Protein AF-A0ABD6C7M2-F1 (afdb_monomer_lite)

Radius of gyration: 34.55 Å; chains: 1; bounding box: 89×66×104 Å

Organism: NCBI:txid1126241

Secondary structure (DSSP, 8-state):
-PPPHHHHHHTTTPPP-EEEEEETTEEEEE-SSEEEEEE--BTTB--EEEEEES--SEEEEEE-SSEEEEEEEETTEEEEEEEEGGGHHHHHHHHHHHHHHHTTSS-TT--EEEEEEETTEEEEEESSEEEEEESSSB--S-EEEEEGGGEEEEEEEE-SSEEEEEEEETTEEEEEEEEHHHHHHHHHHHHHHHHHHHT-SSHHHHHHHHSPPGGGGGSS-------------S-------------------------------------------------------------------SSSHHHHHHHHHHHHHHHHHHHHHHHHHHHHHHHHHHHHHHHHHHHHHHHHTT-

Structure (mmCIF, N/CA/C/O backbone):
data_AF-A0ABD6C7M2-F1
#
_entry.id   AF-A0ABD6C7M2-F1
#
loop_
_atom_site.group_PDB
_atom_site.id
_atom_site.type_symbol
_atom_site.label_atom_id
_atom_site.label_alt_id
_atom_site.label_comp_id
_atom_site.label_asym_id
_atom_site.label_entity_id
_atom_site.label_seq_id
_atom_site.pdbx_PDB_ins_code
_atom_site.Cartn_x
_atom_site.Cartn_y
_atom_site.Cartn_z
_atom_site.occupancy
_atom_site.B_iso_or_equiv
_atom_site.auth_seq_id
_atom_site.auth_comp_id
_atom_site.auth_asym_id
_atom_site.auth_atom_id
_atom_site.pdbx_PDB_model_num
ATOM 1 N N . MET A 1 1 ? 6.139 -11.300 21.595 1.00 62.78 1 MET A N 1
ATOM 2 C CA . MET A 1 1 ? 5.053 -10.690 22.388 1.00 62.78 1 MET A CA 1
ATOM 3 C C . MET A 1 1 ? 4.054 -11.781 22.689 1.00 62.78 1 MET A C 1
ATOM 5 O O . MET A 1 1 ? 3.828 -12.614 21.821 1.00 62.78 1 MET A O 1
ATOM 9 N N . GLU A 1 2 ? 3.534 -11.835 23.908 1.00 78.00 2 GLU A N 1
ATOM 10 C CA . GLU A 1 2 ? 2.469 -12.777 24.234 1.00 78.00 2 GLU A CA 1
ATOM 11 C C . GLU A 1 2 ? 1.129 -12.173 23.799 1.00 78.00 2 GLU A C 1
ATOM 13 O O . GLU A 1 2 ? 0.842 -11.026 24.127 1.00 78.00 2 GLU A O 1
ATOM 18 N N . VAL A 1 3 ? 0.341 -12.915 23.016 1.00 86.00 3 VAL A N 1
ATOM 19 C CA . VAL A 1 3 ? -0.951 -12.432 22.500 1.00 86.00 3 VAL A CA 1
ATOM 20 C C . VAL A 1 3 ? -1.950 -12.338 23.664 1.00 86.00 3 VAL A C 1
ATOM 22 O O . VAL A 1 3 ? -2.148 -13.370 24.321 1.00 86.00 3 VAL A O 1
ATOM 25 N N . PRO A 1 4 ? -2.587 -11.175 23.916 1.00 88.88 4 PRO A N 1
ATOM 26 C CA . PRO A 1 4 ? -3.561 -10.991 24.995 1.00 88.88 4 PRO A CA 1
ATOM 27 C C . PRO A 1 4 ? -4.748 -11.957 24.913 1.00 88.88 4 PRO A C 1
ATOM 29 O O . PRO A 1 4 ? -5.174 -12.355 23.826 1.00 88.88 4 PRO A O 1
ATOM 32 N N . SER A 1 5 ? -5.318 -12.327 26.063 1.00 86.50 5 SER A N 1
ATOM 33 C CA . SER A 1 5 ? -6.450 -13.262 26.137 1.00 86.50 5 SER A CA 1
ATOM 34 C C . SER A 1 5 ? -7.689 -12.759 25.400 1.00 86.50 5 SER A C 1
ATOM 36 O O . SER A 1 5 ? -8.372 -13.561 24.766 1.00 86.50 5 SER A O 1
ATOM 38 N N . LEU A 1 6 ? -7.957 -11.448 25.436 1.00 90.06 6 LEU A N 1
ATOM 39 C CA . LEU A 1 6 ? -9.088 -10.861 24.721 1.00 90.06 6 LEU A CA 1
ATOM 40 C C . LEU A 1 6 ? -8.947 -11.045 23.204 1.00 90.06 6 LEU A C 1
ATOM 42 O O . LEU A 1 6 ? -9.894 -11.481 22.556 1.00 90.06 6 LEU A O 1
ATOM 46 N N . VAL A 1 7 ? -7.744 -10.834 22.660 1.00 90.38 7 VAL A N 1
ATOM 47 C CA . VAL A 1 7 ? -7.445 -11.079 21.239 1.00 90.38 7 VAL A CA 1
ATOM 48 C C . VAL A 1 7 ? -7.649 -12.554 20.894 1.00 90.38 7 VAL A C 1
ATOM 50 O O . VAL A 1 7 ? -8.338 -12.860 19.928 1.00 90.38 7 VAL A O 1
ATOM 53 N N . ARG A 1 8 ? -7.143 -13.487 21.718 1.00 88.44 8 ARG A N 1
ATOM 54 C CA . ARG A 1 8 ? -7.324 -14.936 21.482 1.00 88.44 8 ARG A CA 1
ATOM 55 C C . ARG A 1 8 ? -8.793 -15.361 21.448 1.00 88.44 8 ARG A C 1
ATOM 57 O O . ARG A 1 8 ? -9.141 -16.251 20.680 1.00 88.44 8 ARG A O 1
ATOM 64 N N . ASN A 1 9 ? -9.641 -14.734 22.262 1.00 88.50 9 ASN A N 1
ATOM 65 C CA . ASN A 1 9 ? -11.079 -15.001 22.263 1.00 88.50 9 ASN A CA 1
ATOM 66 C C . ASN A 1 9 ? -11.764 -14.472 20.993 1.00 88.50 9 ASN A C 1
ATOM 68 O O . ASN A 1 9 ? -12.666 -15.127 20.478 1.00 88.50 9 ASN A O 1
ATOM 72 N N . VAL A 1 10 ? -11.328 -13.312 20.488 1.00 91.50 10 VAL A N 1
ATOM 73 C CA . VAL A 1 10 ? -11.886 -12.669 19.287 1.00 91.50 10 VAL A CA 1
ATOM 74 C C . 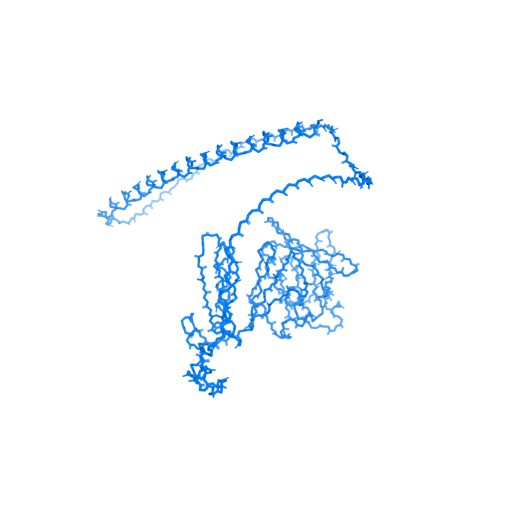VAL A 1 10 ? -11.456 -13.366 17.994 1.00 91.50 10 VAL A C 1
ATOM 76 O O . VAL A 1 10 ? -12.255 -13.446 17.062 1.00 91.50 10 VAL A O 1
ATOM 79 N N . LEU A 1 11 ? -10.241 -13.932 17.942 1.00 90.06 11 LEU A N 1
ATOM 80 C CA . LEU A 1 11 ? -9.701 -14.610 16.752 1.00 90.06 11 LEU A CA 1
ATOM 81 C C . LEU A 1 11 ? -10.645 -15.669 16.169 1.00 90.06 11 LEU A C 1
ATOM 83 O O . LEU A 1 11 ? -10.603 -15.921 14.973 1.00 90.06 11 LEU A O 1
ATOM 87 N N . GLY A 1 12 ? -11.496 -16.303 16.982 1.00 83.94 12 GLY A N 1
ATOM 88 C CA . GLY A 1 12 ? -12.513 -17.229 16.472 1.00 83.94 12 GLY A CA 1
ATOM 89 C C . GLY A 1 12 ? -11.947 -18.460 15.747 1.00 83.94 12 GLY A C 1
ATOM 90 O O . GLY A 1 12 ? -12.688 -19.139 15.043 1.00 83.94 12 GLY A O 1
ATOM 91 N N . GLY A 1 13 ? -10.655 -18.759 15.927 1.00 83.06 13 GLY A N 1
ATOM 92 C CA . GLY A 1 13 ? -9.935 -19.831 15.232 1.00 83.06 13 GLY A CA 1
ATOM 93 C C . GLY A 1 13 ? -8.997 -19.359 14.118 1.00 83.06 13 GLY A C 1
ATOM 94 O O . GLY A 1 13 ? -8.272 -20.186 13.576 1.00 83.06 13 GLY A O 1
ATOM 95 N N . GLU A 1 14 ? -8.975 -18.065 13.799 1.00 90.75 14 GLU A N 1
ATOM 96 C CA . GLU A 1 14 ? -8.008 -17.490 12.863 1.00 90.75 14 GLU A CA 1
ATOM 97 C C . GLU A 1 14 ? -6.602 -17.424 13.469 1.00 90.75 14 GLU A C 1
ATOM 99 O O . GLU A 1 14 ? -6.424 -17.234 14.678 1.00 90.75 14 GLU A O 1
ATOM 104 N N . GLU A 1 15 ? -5.593 -17.562 12.611 1.00 90.12 15 GLU A N 1
ATOM 105 C CA . GLU A 1 15 ? -4.195 -17.380 12.989 1.00 90.12 15 GLU A CA 1
ATOM 106 C C . GLU A 1 15 ? -3.771 -15.917 12.826 1.00 90.12 15 GLU A C 1
ATOM 108 O O . GLU A 1 15 ? -4.265 -15.186 11.965 1.00 90.12 15 GLU A O 1
ATOM 113 N N . ILE A 1 16 ? -2.844 -15.488 13.684 1.00 93.44 16 ILE A N 1
ATOM 114 C CA . ILE A 1 16 ? -2.194 -14.183 13.561 1.00 93.44 16 ILE A CA 1
ATOM 115 C C . ILE A 1 16 ? -1.024 -14.340 12.602 1.00 93.44 16 ILE A C 1
ATOM 117 O O . ILE A 1 16 ? -0.087 -15.086 12.886 1.00 93.44 16 ILE A O 1
ATOM 121 N N . GLU A 1 17 ? -1.051 -13.580 11.518 1.00 91.94 17 GLU A N 1
ATOM 122 C CA . GLU A 1 17 ? -0.009 -13.610 10.493 1.00 91.94 17 GLU A CA 1
ATOM 123 C C . GLU A 1 17 ? 1.087 -12.578 10.760 1.00 91.94 17 GLU A C 1
ATOM 125 O O . GLU A 1 17 ? 2.278 -12.859 10.641 1.00 91.94 17 GLU A O 1
ATOM 130 N N . ALA A 1 18 ? 0.684 -11.375 11.170 1.00 92.31 18 ALA A N 1
ATOM 131 C CA . ALA A 1 18 ? 1.587 -10.270 11.453 1.00 92.31 18 ALA A CA 1
ATOM 132 C C . ALA A 1 18 ? 1.062 -9.423 12.613 1.00 92.31 18 ALA A C 1
ATOM 134 O O . ALA A 1 18 ? -0.122 -9.444 12.952 1.00 92.31 18 ALA A O 1
ATOM 135 N N . SER A 1 19 ? 1.953 -8.658 13.244 1.00 94.50 19 SER A N 1
ATOM 136 C CA . SER A 1 19 ? 1.551 -7.710 14.282 1.00 94.50 19 SER A CA 1
ATOM 137 C C . SER A 1 19 ? 2.466 -6.495 14.337 1.00 94.50 19 SER A C 1
ATOM 139 O O . SER A 1 19 ? 3.675 -6.607 14.125 1.00 94.50 19 SER A O 1
ATOM 141 N N . VAL A 1 20 ? 1.895 -5.341 14.673 1.00 95.62 20 VAL A N 1
ATOM 142 C CA . VAL A 1 20 ? 2.614 -4.081 14.877 1.00 95.62 20 VAL A CA 1
ATOM 143 C C . VAL A 1 20 ? 2.297 -3.546 16.265 1.00 95.62 20 VAL A C 1
ATOM 145 O O . VAL A 1 20 ? 1.156 -3.218 16.578 1.00 95.62 20 VAL A O 1
ATOM 148 N N . ASN A 1 21 ? 3.325 -3.411 17.100 1.00 94.88 21 ASN A N 1
ATOM 149 C CA . ASN A 1 21 ? 3.188 -2.781 18.408 1.00 94.88 21 ASN A CA 1
ATOM 150 C C . ASN A 1 21 ? 3.135 -1.254 18.269 1.00 94.88 21 ASN A C 1
ATOM 152 O O . ASN A 1 21 ? 4.036 -0.635 17.690 1.00 94.88 21 ASN A O 1
ATOM 156 N N . LEU A 1 22 ? 2.090 -0.650 18.827 1.00 92.88 22 LEU A N 1
ATOM 157 C CA . LEU A 1 22 ? 1.857 0.788 18.774 1.00 92.88 22 LEU A CA 1
ATOM 158 C C . LEU A 1 22 ? 2.548 1.544 19.920 1.00 92.88 22 LEU A C 1
ATOM 160 O O . LEU A 1 22 ? 2.831 2.731 19.775 1.00 92.88 22 LEU A O 1
ATOM 164 N N . GLY A 1 23 ? 2.903 0.852 21.001 1.00 88.75 23 GLY A N 1
ATOM 165 C CA . GLY A 1 23 ? 3.374 1.428 22.263 1.00 88.75 23 GLY A CA 1
ATOM 166 C C . GLY A 1 23 ? 2.314 1.280 23.354 1.00 88.75 23 GLY A C 1
ATOM 167 O O . GLY A 1 23 ? 1.161 1.027 23.038 1.00 88.75 23 GLY A O 1
ATOM 168 N N . ASP A 1 24 ? 2.710 1.397 24.624 1.00 83.81 24 ASP A N 1
ATOM 169 C CA . ASP A 1 24 ? 1.798 1.252 25.776 1.00 83.81 24 ASP A CA 1
ATOM 170 C C . ASP A 1 24 ? 0.956 -0.044 25.732 1.00 83.81 24 ASP A C 1
ATOM 172 O O . ASP A 1 24 ? -0.214 -0.049 26.082 1.00 83.81 24 ASP A O 1
ATOM 176 N N . GLU A 1 25 ? 1.561 -1.141 25.257 1.00 89.06 25 GLU A N 1
ATOM 177 C CA . GLU A 1 25 ? 0.942 -2.469 25.055 1.00 89.06 25 GLU A CA 1
ATOM 178 C C . GLU A 1 25 ? -0.135 -2.557 23.949 1.00 89.06 25 GLU A C 1
ATOM 180 O O . GLU A 1 25 ? -0.481 -3.665 23.527 1.00 89.06 25 GLU A O 1
ATOM 185 N N . ASP A 1 26 ? -0.561 -1.432 23.370 1.00 94.25 26 ASP A N 1
ATOM 186 C CA . ASP A 1 26 ? -1.426 -1.396 22.188 1.00 94.25 26 ASP A CA 1
ATOM 187 C C . ASP A 1 26 ? -0.756 -2.104 21.001 1.00 94.25 26 ASP A C 1
ATOM 189 O O . ASP A 1 26 ? 0.430 -1.905 20.705 1.00 94.25 26 ASP A O 1
ATOM 193 N N . THR A 1 27 ? -1.516 -2.935 20.288 1.00 96.19 27 THR A N 1
ATOM 194 C CA . THR A 1 27 ? -0.992 -3.747 19.180 1.00 96.19 27 THR A CA 1
ATOM 195 C C . THR A 1 27 ? -2.041 -3.922 18.087 1.00 96.19 27 THR A C 1
ATOM 197 O O . THR A 1 27 ? -3.210 -4.159 18.372 1.00 96.19 27 THR A O 1
ATOM 200 N N . VAL A 1 28 ? -1.622 -3.823 16.828 1.00 96.94 28 VAL A N 1
ATOM 201 C CA . VAL A 1 28 ? -2.434 -4.182 15.659 1.00 96.94 28 VAL A CA 1
ATOM 202 C C . VAL A 1 28 ? -2.044 -5.585 15.216 1.00 96.94 28 VAL A C 1
ATOM 204 O O . VAL A 1 28 ? -0.853 -5.865 15.101 1.00 96.94 28 VAL A O 1
ATOM 207 N N . TYR A 1 29 ? -3.020 -6.450 14.965 1.00 96.19 29 TYR A N 1
ATOM 208 C CA . TYR A 1 29 ? -2.821 -7.814 14.481 1.00 96.19 29 TYR A CA 1
ATOM 209 C C . TYR A 1 29 ? -3.465 -7.986 13.110 1.00 96.19 29 TYR A C 1
ATOM 211 O O . TYR A 1 29 ? -4.604 -7.569 12.909 1.00 96.19 29 TYR A O 1
ATOM 219 N N . LEU A 1 30 ? -2.749 -8.629 12.195 1.00 95.12 30 LEU A N 1
ATOM 220 C CA . LEU A 1 30 ? -3.288 -9.102 10.927 1.00 95.12 30 LEU A CA 1
ATOM 221 C C . LEU A 1 30 ? -3.743 -10.549 11.083 1.00 95.12 30 LEU A C 1
ATOM 223 O O . LEU A 1 30 ? -2.993 -11.383 11.596 1.00 95.12 30 LEU A O 1
ATOM 227 N N . THR A 1 31 ? -4.951 -10.829 10.617 1.00 93.94 31 THR A N 1
ATOM 228 C CA . THR A 1 31 ? -5.479 -12.184 10.430 1.00 93.94 31 THR A CA 1
ATOM 229 C C . THR A 1 31 ? -5.776 -12.399 8.948 1.00 93.94 31 THR A C 1
ATOM 231 O O . THR A 1 31 ? -5.623 -11.471 8.156 1.00 93.94 31 THR A O 1
ATOM 234 N N . GLY A 1 32 ? -6.242 -13.589 8.572 1.00 90.50 32 GLY A N 1
ATOM 235 C CA . GLY A 1 32 ? -6.572 -13.879 7.176 1.00 90.50 32 GLY A CA 1
ATOM 236 C C . GLY A 1 32 ? -7.752 -13.078 6.602 1.00 90.50 32 GLY A C 1
ATOM 237 O O . GLY A 1 32 ? -7.809 -12.920 5.389 1.00 90.50 32 GLY A O 1
ATOM 238 N N . SER A 1 33 ? -8.687 -12.591 7.433 1.00 92.19 33 SER A N 1
ATOM 239 C CA . SER A 1 33 ? -9.919 -11.918 6.964 1.00 92.19 33 SER A CA 1
ATOM 240 C C . SER A 1 33 ? -10.121 -10.490 7.491 1.00 92.19 33 SER A C 1
ATOM 242 O O . SER A 1 33 ? -10.970 -9.743 6.992 1.00 92.19 33 SER A O 1
ATOM 244 N N . ARG A 1 34 ? -9.380 -10.114 8.539 1.00 95.19 34 ARG A N 1
ATOM 245 C CA . ARG A 1 34 ? -9.553 -8.846 9.256 1.00 95.19 34 ARG A CA 1
ATOM 246 C C . ARG A 1 34 ? -8.282 -8.387 9.960 1.00 95.19 34 ARG A C 1
ATOM 248 O O . ARG A 1 34 ? -7.344 -9.147 10.215 1.00 95.19 34 ARG A O 1
ATOM 255 N N . THR A 1 35 ? -8.277 -7.120 10.332 1.00 96.25 35 THR A N 1
ATOM 256 C CA . THR A 1 35 ? -7.268 -6.480 11.167 1.00 96.25 35 THR A CA 1
ATOM 257 C C . THR A 1 35 ? -7.865 -6.210 12.543 1.00 96.25 35 THR A C 1
ATOM 259 O O . THR A 1 35 ? -8.948 -5.643 12.656 1.00 96.25 35 THR A O 1
ATOM 262 N N . LEU A 1 36 ? -7.162 -6.599 13.603 1.00 96.69 36 LEU A N 1
ATOM 263 C CA . LEU A 1 36 ? -7.596 -6.394 14.984 1.00 96.69 36 LEU A CA 1
ATOM 264 C C . LEU A 1 36 ? -6.748 -5.302 15.637 1.00 96.69 36 LEU A C 1
ATOM 266 O O . LEU A 1 36 ? -5.527 -5.429 15.715 1.00 96.69 36 LEU A O 1
ATOM 270 N N . LEU A 1 37 ? -7.379 -4.253 16.159 1.00 96.50 37 LEU A N 1
ATOM 271 C CA . LEU A 1 37 ? -6.723 -3.242 16.984 1.00 96.50 37 LEU A CA 1
ATOM 272 C C . LEU A 1 37 ? -6.972 -3.554 18.456 1.00 96.50 37 LEU A C 1
ATOM 274 O O . LEU A 1 37 ? -8.069 -3.357 18.976 1.00 96.50 37 LEU A O 1
ATOM 278 N N . TYR A 1 38 ? -5.926 -4.003 19.137 1.00 96.00 38 TYR A N 1
ATOM 279 C CA . TYR A 1 38 ? -5.922 -4.182 20.577 1.00 96.00 38 TYR A CA 1
ATOM 280 C C . TYR A 1 38 ? -5.488 -2.894 21.277 1.00 96.00 38 TYR A C 1
ATOM 282 O O . TYR A 1 38 ? -4.414 -2.352 20.992 1.00 96.00 38 TYR A O 1
ATOM 290 N N . ARG A 1 39 ? -6.322 -2.438 22.212 1.00 94.56 39 ARG A N 1
ATOM 291 C CA . ARG A 1 39 ? -6.033 -1.360 23.155 1.00 94.56 39 ARG A CA 1
ATOM 292 C C . ARG A 1 39 ? -5.904 -1.940 24.550 1.00 94.56 39 ARG A C 1
ATOM 294 O O . ARG A 1 39 ? -6.856 -2.547 25.048 1.00 94.56 39 ARG A O 1
ATOM 301 N N . ALA A 1 40 ? -4.744 -1.748 25.160 1.00 91.50 40 ALA A N 1
ATOM 302 C CA . ALA A 1 40 ? -4.521 -2.183 26.527 1.00 91.50 40 ALA A CA 1
ATOM 303 C C . ALA A 1 40 ? -5.347 -1.346 27.515 1.00 91.50 40 ALA A C 1
ATOM 305 O O . ALA A 1 40 ? -5.768 -0.224 27.216 1.00 91.50 40 ALA A O 1
ATOM 306 N N . GLU A 1 41 ? -5.576 -1.901 28.705 1.00 90.06 41 GLU A N 1
ATOM 307 C CA . GLU A 1 41 ? -6.236 -1.178 29.789 1.00 90.06 41 GLU A CA 1
ATOM 308 C C . GLU A 1 41 ? -5.402 0.052 30.179 1.00 90.06 41 GLU A C 1
ATOM 310 O O . GLU A 1 41 ? -4.228 -0.032 30.544 1.00 90.06 41 GLU A O 1
ATOM 315 N N . GLY A 1 42 ? -6.027 1.221 30.095 1.00 86.50 42 GLY A N 1
ATOM 316 C CA . GLY A 1 42 ? -5.464 2.488 30.527 1.00 86.50 42 GLY A CA 1
ATOM 317 C C . GLY A 1 42 ? -6.105 2.976 31.821 1.00 86.50 42 GLY A C 1
ATOM 318 O O . GLY A 1 42 ? -7.158 2.517 32.245 1.00 86.50 42 GLY A O 1
ATOM 319 N N . LEU A 1 43 ? -5.531 4.026 32.414 1.00 83.31 43 LEU A N 1
ATOM 320 C CA . LEU A 1 43 ? -6.042 4.646 33.652 1.00 83.31 43 LEU A CA 1
ATOM 321 C C . LEU A 1 43 ? -7.517 5.095 33.588 1.00 83.31 43 LEU A C 1
ATOM 323 O O . LEU A 1 43 ? -8.126 5.347 34.625 1.00 83.31 43 LEU A O 1
ATOM 327 N N . LEU A 1 44 ? -8.052 5.281 32.379 1.00 85.31 44 LEU A N 1
ATOM 328 C CA . LEU A 1 44 ? -9.391 5.809 32.108 1.00 85.31 44 LEU A CA 1
ATOM 329 C C . LEU A 1 44 ? -10.155 4.971 31.071 1.00 85.31 44 LEU A C 1
ATOM 331 O O . LEU A 1 44 ? -11.185 5.421 30.569 1.00 85.31 44 LEU A O 1
ATOM 335 N N . SER A 1 45 ? -9.624 3.824 30.648 1.00 86.94 45 SER A N 1
ATOM 336 C CA . SER A 1 45 ? -10.192 3.052 29.541 1.00 86.94 45 SER A CA 1
ATOM 337 C C . SER A 1 45 ? -9.948 1.573 29.758 1.00 86.94 45 SER A C 1
ATOM 339 O O . SER A 1 45 ? -8.819 1.176 30.017 1.00 86.94 45 SER A O 1
ATOM 341 N N . ASP A 1 46 ? -11.004 0.782 29.635 1.00 90.94 46 ASP A N 1
ATOM 342 C CA . ASP A 1 46 ? -10.912 -0.668 29.739 1.00 90.94 46 ASP A CA 1
ATOM 343 C C . ASP A 1 46 ? -10.186 -1.272 28.525 1.00 90.94 46 ASP A C 1
ATOM 345 O O . ASP A 1 46 ? -10.121 -0.666 27.449 1.00 90.94 46 ASP A O 1
ATOM 349 N N . GLU A 1 47 ? -9.669 -2.489 28.702 1.00 94.00 47 GLU A N 1
ATOM 350 C CA . GLU A 1 47 ? -9.126 -3.320 27.623 1.00 94.00 47 GLU A CA 1
ATOM 351 C C . GLU A 1 47 ? -10.181 -3.514 26.518 1.00 94.00 47 GLU A C 1
ATOM 353 O O . GLU A 1 47 ? -11.325 -3.896 26.788 1.00 94.00 47 GLU A O 1
ATOM 358 N N . LYS A 1 48 ? -9.811 -3.261 25.258 1.00 94.44 48 LYS A N 1
ATOM 359 C CA . LYS A 1 48 ? -10.735 -3.364 24.120 1.00 94.44 48 LYS A CA 1
ATOM 360 C C . LYS A 1 48 ? -10.044 -3.921 22.879 1.00 94.44 48 LYS A C 1
ATOM 362 O O . LYS A 1 48 ? -8.889 -3.611 22.602 1.00 94.44 48 LYS A O 1
ATOM 367 N N . VAL A 1 49 ? -10.794 -4.695 22.096 1.00 96.44 49 VAL A N 1
ATOM 368 C CA . VAL A 1 49 ? -10.440 -5.075 20.723 1.00 96.44 49 VAL A CA 1
ATOM 369 C C . VAL A 1 49 ? -11.449 -4.449 19.764 1.00 96.44 49 VAL A C 1
ATOM 371 O O . VAL A 1 49 ? -12.655 -4.508 20.001 1.00 96.44 49 VAL A O 1
ATOM 374 N N . GLU A 1 50 ? -10.943 -3.819 18.711 1.00 95.88 50 GLU A N 1
ATOM 375 C CA . GLU A 1 50 ? -11.716 -3.358 17.556 1.00 95.88 50 GLU A CA 1
ATOM 376 C C . GLU A 1 50 ? -11.337 -4.207 16.342 1.00 95.88 50 GLU A C 1
ATOM 378 O O . GLU A 1 50 ? -10.175 -4.591 16.196 1.00 95.88 50 GLU A O 1
ATOM 383 N N . GLU A 1 51 ? -12.312 -4.518 15.497 1.00 95.94 51 GLU A N 1
ATOM 384 C CA . GLU A 1 51 ? -12.153 -5.400 14.342 1.00 95.94 51 GLU A CA 1
ATOM 385 C C . GLU A 1 51 ? -12.447 -4.607 13.073 1.00 95.94 51 GLU A C 1
ATOM 387 O O . GLU A 1 51 ? -13.441 -3.894 13.031 1.00 95.94 51 GLU A O 1
ATOM 392 N N . PHE A 1 52 ? -11.591 -4.744 12.064 1.00 95.81 52 PHE A N 1
ATOM 393 C CA . PHE A 1 52 ? -11.720 -4.077 10.772 1.00 95.81 52 PHE A CA 1
ATOM 394 C C . PHE A 1 52 ? -11.577 -5.128 9.674 1.00 95.81 52 PHE A C 1
ATOM 396 O O . PHE A 1 52 ? -10.504 -5.719 9.536 1.00 95.81 52 PHE A O 1
ATOM 403 N N . THR A 1 53 ? -12.641 -5.418 8.933 1.00 94.50 53 THR A N 1
ATOM 404 C CA . THR A 1 53 ? -12.620 -6.413 7.851 1.00 94.50 53 THR A CA 1
ATOM 405 C C . THR A 1 53 ? -11.786 -5.924 6.664 1.00 94.50 53 THR A C 1
ATOM 407 O O . THR A 1 53 ? -11.481 -4.738 6.540 1.00 94.50 53 THR A O 1
ATOM 410 N N . HIS A 1 54 ? -11.331 -6.847 5.813 1.00 93.00 54 HIS A N 1
ATOM 411 C CA . HIS A 1 54 ? -10.499 -6.505 4.649 1.00 93.00 54 HIS A CA 1
ATOM 412 C C . HIS A 1 54 ? -11.292 -6.149 3.383 1.00 93.00 54 HIS A C 1
ATOM 414 O O . HIS A 1 54 ? -10.682 -5.764 2.391 1.00 93.00 54 HIS A O 1
ATOM 420 N N . ASP A 1 55 ? -12.625 -6.199 3.418 1.00 90.44 55 ASP A N 1
ATOM 421 C CA . ASP A 1 55 ? -13.539 -5.765 2.347 1.00 90.44 55 ASP A CA 1
ATOM 422 C C . ASP A 1 55 ? -13.751 -4.237 2.336 1.00 90.44 55 ASP A C 1
ATOM 424 O O . ASP A 1 55 ? -14.867 -3.724 2.251 1.00 90.44 55 ASP A O 1
ATOM 428 N N . VAL A 1 56 ? -12.647 -3.498 2.449 1.00 89.38 56 VAL A N 1
ATOM 429 C CA . VAL A 1 56 ? -12.626 -2.033 2.475 1.00 89.38 56 VAL A CA 1
ATOM 430 C C . VAL A 1 56 ? -12.801 -1.498 1.057 1.00 89.38 56 VAL A C 1
ATOM 432 O O . VAL A 1 56 ? -11.982 -1.780 0.186 1.00 89.38 56 VAL A O 1
ATOM 435 N N . GLU A 1 57 ? -13.817 -0.667 0.827 1.00 85.56 57 GLU A N 1
ATOM 436 C CA . GLU A 1 57 ? -14.003 0.012 -0.463 1.00 85.56 57 GLU A CA 1
ATOM 437 C C . GLU A 1 57 ? -13.037 1.193 -0.603 1.00 85.56 57 GLU A C 1
ATOM 439 O O . GLU A 1 57 ? -12.499 1.473 -1.679 1.00 85.56 57 GLU A O 1
ATOM 444 N N . ARG A 1 58 ? -12.810 1.910 0.503 1.00 84.94 58 ARG A N 1
ATOM 445 C CA . ARG A 1 58 ? -12.008 3.133 0.513 1.00 84.94 58 ARG A CA 1
ATOM 446 C C . ARG A 1 58 ? -11.234 3.318 1.809 1.00 84.94 58 ARG A C 1
ATOM 448 O O . ARG A 1 58 ? -11.774 3.177 2.903 1.00 84.94 58 ARG A O 1
ATOM 455 N N . LEU A 1 59 ? -9.950 3.645 1.674 1.00 88.06 59 LEU A N 1
ATOM 456 C CA . LEU A 1 59 ? -9.017 3.848 2.776 1.00 88.06 59 LEU A CA 1
ATOM 457 C C . LEU A 1 59 ? -8.357 5.221 2.682 1.00 88.06 59 LEU A C 1
ATOM 459 O O . LEU A 1 59 ? -7.417 5.409 1.913 1.00 88.06 59 LEU A O 1
ATOM 463 N N . ASP A 1 60 ? -8.777 6.139 3.548 1.00 88.00 60 ASP A N 1
ATOM 464 C CA . ASP A 1 60 ? -8.166 7.461 3.702 1.00 88.00 60 ASP A CA 1
ATOM 465 C C . ASP A 1 60 ? -7.279 7.495 4.956 1.00 88.00 60 ASP A C 1
ATOM 467 O O . ASP A 1 60 ? -7.649 7.033 6.044 1.00 88.00 60 ASP A O 1
ATOM 471 N N . VAL A 1 61 ? -6.075 8.048 4.811 1.00 91.25 61 VAL A N 1
ATOM 472 C CA . VAL A 1 61 ? -5.086 8.148 5.887 1.00 91.25 61 VAL A CA 1
ATOM 473 C C . VAL A 1 61 ? -4.688 9.603 6.091 1.00 91.25 61 VAL A C 1
ATOM 475 O O . VAL A 1 61 ? -3.932 10.198 5.315 1.00 91.25 61 VAL A O 1
ATOM 478 N N . LYS A 1 62 ? -5.158 10.151 7.213 1.00 91.38 62 LYS A N 1
ATOM 479 C CA . LYS A 1 62 ? -4.945 11.538 7.631 1.00 91.38 62 LYS A CA 1
ATOM 480 C C . LYS A 1 62 ? -3.794 11.615 8.613 1.00 91.38 62 LYS A C 1
ATOM 482 O O . LYS A 1 62 ? -3.941 11.321 9.804 1.00 91.38 62 LYS A O 1
ATOM 487 N N . GLU A 1 63 ? -2.649 12.038 8.105 1.00 90.94 63 GLU A N 1
ATOM 488 C CA . GLU A 1 63 ? -1.439 12.219 8.894 1.00 90.94 63 GLU A CA 1
ATOM 489 C C . GLU A 1 63 ? -1.514 13.501 9.723 1.00 90.94 63 GLU A C 1
ATOM 491 O O . GLU A 1 63 ? -1.733 14.605 9.224 1.00 90.94 63 GLU A O 1
ATOM 496 N N . GLY A 1 64 ? -1.339 13.351 11.031 1.00 91.00 64 GLY A N 1
ATOM 497 C CA . GLY A 1 64 ? -1.194 14.457 11.963 1.00 91.00 64 GLY A CA 1
ATOM 498 C C . GLY A 1 64 ? 0.191 14.450 12.598 1.00 91.00 64 GLY A C 1
ATOM 499 O O . GLY A 1 64 ? 0.905 13.454 12.595 1.00 91.00 64 GLY A O 1
ATOM 500 N N . ARG A 1 65 ? 0.557 15.554 13.260 1.00 91.38 65 ARG A N 1
ATOM 501 C CA . ARG A 1 65 ? 1.893 15.720 13.869 1.00 91.38 65 ARG A CA 1
ATOM 502 C C . ARG A 1 65 ? 2.298 14.602 14.845 1.00 91.38 65 ARG A C 1
ATOM 504 O O . ARG A 1 65 ? 3.483 14.357 15.039 1.00 91.38 65 ARG A O 1
ATOM 511 N N . ARG A 1 66 ? 1.337 14.005 15.554 1.00 93.81 66 ARG A N 1
ATOM 512 C CA . ARG A 1 66 ? 1.589 12.995 16.606 1.00 93.81 66 ARG A CA 1
ATOM 513 C C . ARG A 1 66 ? 0.870 11.679 16.370 1.00 93.81 66 ARG A C 1
ATOM 515 O O . ARG A 1 66 ? 1.255 10.662 16.937 1.00 93.81 66 ARG A O 1
ATOM 522 N N . LYS A 1 67 ? -0.221 11.727 15.621 1.00 94.31 67 LYS A N 1
ATOM 523 C CA . LYS A 1 67 ? -1.147 10.626 15.440 1.00 94.31 67 LYS A CA 1
ATOM 524 C C . LYS A 1 67 ? -1.624 10.648 14.001 1.00 94.31 67 LYS A C 1
ATOM 526 O O . LYS A 1 67 ? -1.843 11.732 13.466 1.00 94.31 67 LYS A O 1
ATOM 531 N N . THR A 1 68 ? -1.827 9.470 13.446 1.00 96.06 68 THR A N 1
ATOM 532 C CA . THR A 1 68 ? -2.367 9.275 12.106 1.00 96.06 68 THR A CA 1
ATOM 533 C C . THR A 1 68 ? -3.715 8.593 12.232 1.00 96.06 68 THR A C 1
ATOM 535 O O . THR A 1 68 ? -3.844 7.608 12.962 1.00 96.06 68 THR A O 1
ATOM 538 N N . LYS A 1 69 ? -4.728 9.157 11.575 1.00 95.88 69 LYS A N 1
ATOM 539 C CA . LYS A 1 69 ? -6.087 8.620 11.561 1.00 95.88 69 LYS A CA 1
ATOM 540 C C . LYS A 1 69 ? -6.305 7.834 10.274 1.00 95.88 69 LYS A C 1
ATOM 542 O O . LYS A 1 69 ? -6.092 8.378 9.199 1.00 95.88 69 LYS A O 1
ATOM 547 N N . PHE A 1 70 ? -6.774 6.606 10.419 1.00 94.75 70 PHE A N 1
ATOM 548 C CA . PHE A 1 70 ? -7.229 5.752 9.331 1.00 94.75 70 PHE A CA 1
ATOM 549 C C . PHE A 1 70 ? -8.753 5.841 9.263 1.00 94.75 70 PHE A C 1
ATOM 551 O O . PHE A 1 70 ? -9.421 5.835 10.303 1.00 94.75 70 PHE A O 1
ATOM 558 N N . VAL A 1 71 ? -9.287 5.991 8.058 1.00 93.94 71 VAL A N 1
ATOM 559 C CA . VAL A 1 71 ? -10.717 6.057 7.758 1.00 93.94 71 VAL A CA 1
ATOM 560 C C . VAL A 1 71 ? -11.004 4.972 6.733 1.00 93.94 71 VAL A C 1
ATOM 562 O O . VAL A 1 71 ? -10.489 5.039 5.623 1.00 93.94 71 VAL A O 1
ATOM 565 N N . LEU A 1 72 ? -11.776 3.972 7.144 1.00 93.00 72 LEU A N 1
ATOM 566 C CA . LEU A 1 72 ? -12.158 2.821 6.343 1.00 93.00 72 LEU A CA 1
ATOM 567 C C . LEU A 1 72 ? -13.633 2.969 5.995 1.00 93.00 72 LEU A C 1
ATOM 569 O O . LEU A 1 72 ? -14.481 3.030 6.884 1.00 93.00 72 LEU A O 1
ATOM 573 N N . GLU A 1 73 ? -13.924 3.083 4.711 1.00 91.62 73 GLU A N 1
ATOM 574 C CA . GLU A 1 73 ? -15.273 3.095 4.164 1.00 91.62 73 GLU A CA 1
ATOM 575 C C . GLU A 1 73 ? -15.587 1.695 3.626 1.00 91.62 73 GLU A C 1
ATOM 577 O O . GLU A 1 73 ? -14.823 1.123 2.848 1.00 91.62 73 GLU A O 1
ATOM 582 N N . TYR A 1 74 ? -16.714 1.161 4.079 1.00 92.19 74 TYR A N 1
ATOM 583 C CA . TYR A 1 74 ? -17.306 -0.104 3.670 1.00 92.19 74 TYR A CA 1
ATOM 584 C C . TYR A 1 74 ? -18.698 0.169 3.097 1.00 92.19 74 TYR A C 1
ATOM 586 O O . TYR A 1 74 ? -19.296 1.218 3.363 1.00 92.19 74 TYR A O 1
ATOM 594 N N . VAL A 1 75 ? -19.273 -0.837 2.438 1.00 91.44 75 VAL A N 1
ATOM 595 C CA . VAL A 1 75 ? -20.653 -0.795 1.921 1.00 91.44 75 VAL A CA 1
ATOM 596 C C . VAL A 1 75 ? -21.658 -0.355 2.998 1.00 91.44 75 VAL A C 1
ATOM 598 O O . VAL A 1 75 ? -22.559 0.445 2.738 1.00 91.44 75 VAL A O 1
ATOM 601 N N . ASP A 1 76 ? -21.488 -0.860 4.223 1.00 91.56 76 ASP A N 1
ATOM 602 C CA . ASP A 1 76 ? -22.440 -0.680 5.322 1.00 91.56 76 ASP A CA 1
ATOM 603 C C . ASP A 1 76 ? -22.086 0.475 6.279 1.00 91.56 76 ASP A C 1
ATOM 605 O O . ASP A 1 76 ? -22.808 0.722 7.252 1.00 91.56 76 ASP A O 1
ATOM 609 N N . GLY A 1 77 ? -21.003 1.219 6.029 1.00 93.88 77 GLY A N 1
ATOM 610 C CA . GLY A 1 77 ? -20.648 2.367 6.859 1.00 93.88 77 GLY A CA 1
ATOM 611 C C . GLY A 1 77 ? -19.178 2.760 6.835 1.00 93.88 77 GLY A C 1
ATOM 612 O O . GLY A 1 77 ? -18.393 2.330 6.002 1.00 93.88 77 GLY A O 1
ATOM 613 N N . THR A 1 78 ? -18.799 3.617 7.779 1.00 95.31 78 THR A N 1
ATOM 614 C CA . THR A 1 78 ? -17.428 4.117 7.906 1.00 95.31 78 THR A CA 1
ATOM 615 C C . THR A 1 78 ? -16.912 3.858 9.307 1.00 95.31 78 THR A C 1
ATOM 617 O O . THR A 1 78 ? -17.526 4.282 10.290 1.00 95.31 78 THR A O 1
ATOM 620 N N . GLU A 1 79 ? -15.741 3.247 9.401 1.00 96.31 79 GLU A N 1
ATOM 621 C CA . GLU A 1 79 ? -15.026 3.044 10.651 1.00 96.31 79 GLU A CA 1
ATOM 622 C C . GLU A 1 79 ? -13.722 3.827 10.651 1.00 96.31 79 GLU A C 1
ATOM 624 O O . GLU A 1 79 ? -13.140 4.146 9.615 1.00 96.31 79 GLU A O 1
ATOM 629 N N . THR A 1 80 ? -13.253 4.200 11.837 1.00 96.69 80 THR A N 1
ATOM 630 C CA . THR A 1 80 ? -12.009 4.956 11.941 1.00 96.69 80 THR A CA 1
ATOM 631 C C . THR A 1 80 ? -11.240 4.561 13.176 1.00 96.69 80 THR A C 1
ATOM 633 O O . THR A 1 80 ? -11.823 4.465 14.254 1.00 96.69 80 THR A O 1
ATOM 636 N N . PHE A 1 81 ? -9.922 4.486 13.051 1.00 96.38 81 PHE A N 1
ATOM 637 C CA . PHE A 1 81 ? -9.032 4.341 14.191 1.00 96.38 81 PHE A CA 1
ATOM 638 C C . PHE A 1 81 ? -7.838 5.283 14.070 1.00 96.38 81 PHE A C 1
ATOM 640 O O . PHE A 1 81 ? -7.660 6.007 13.091 1.00 96.38 81 PHE A O 1
ATOM 647 N N . THR A 1 82 ? -7.037 5.377 15.127 1.00 96.44 82 THR A N 1
ATOM 648 C CA . THR A 1 82 ? -5.911 6.313 15.175 1.00 96.44 82 THR A CA 1
ATOM 649 C C . THR A 1 82 ? -4.704 5.674 15.828 1.00 96.44 82 THR A C 1
ATOM 651 O O . THR A 1 82 ? -4.807 5.145 16.930 1.00 96.44 82 THR A O 1
ATOM 654 N N . VAL A 1 83 ? -3.540 5.794 15.207 1.00 96.38 83 VAL A N 1
ATOM 655 C CA . VAL A 1 83 ? -2.282 5.234 15.716 1.00 96.38 83 VAL A CA 1
ATOM 656 C C . VAL A 1 83 ? -1.250 6.336 15.949 1.00 96.38 83 VAL A C 1
ATOM 658 O O . VAL A 1 83 ? -1.396 7.438 15.410 1.00 96.38 83 VAL A O 1
ATOM 661 N N . PRO A 1 84 ? -0.212 6.099 16.768 1.00 96.00 84 PRO A N 1
ATOM 662 C CA . PRO A 1 84 ? 0.935 6.998 16.855 1.00 96.00 84 PRO A CA 1
ATOM 663 C C . PRO A 1 84 ? 1.563 7.226 15.475 1.00 96.00 84 PRO A C 1
ATOM 665 O O . PRO A 1 84 ? 1.716 6.286 14.701 1.00 96.00 84 PRO A O 1
ATOM 668 N N . GLY A 1 85 ? 1.931 8.468 15.156 1.00 93.81 85 GLY A N 1
ATOM 669 C CA . GLY A 1 85 ? 2.374 8.834 13.802 1.00 93.81 85 GLY A CA 1
ATOM 670 C C . GLY A 1 85 ? 3.617 8.067 13.336 1.00 93.81 85 GLY A C 1
ATOM 671 O O . GLY A 1 85 ? 3.706 7.670 12.185 1.00 93.81 85 GLY A O 1
ATOM 672 N N . ASN A 1 86 ? 4.533 7.742 14.251 1.00 93.31 86 ASN A N 1
ATOM 673 C CA . ASN A 1 86 ? 5.717 6.919 13.971 1.00 93.31 86 ASN A CA 1
ATOM 674 C C . ASN A 1 86 ? 5.407 5.432 13.706 1.00 93.31 86 ASN A C 1
ATOM 676 O O . ASN A 1 86 ? 6.321 4.655 13.441 1.00 93.31 86 ASN A O 1
ATOM 680 N N . ARG A 1 87 ? 4.146 5.022 13.854 1.00 94.81 87 ARG A N 1
ATOM 681 C CA . ARG A 1 87 ? 3.641 3.673 13.581 1.00 94.81 87 ARG A CA 1
ATOM 682 C C . ARG A 1 87 ? 2.655 3.659 12.414 1.00 94.81 87 ARG A C 1
ATOM 684 O O . ARG A 1 87 ? 2.099 2.606 12.139 1.00 94.81 87 ARG A O 1
ATOM 691 N N . ALA A 1 88 ? 2.447 4.789 11.736 1.00 93.19 88 ALA A N 1
ATOM 692 C CA . ALA A 1 88 ? 1.531 4.878 10.608 1.00 93.19 88 ALA A CA 1
ATOM 693 C C . ALA A 1 88 ? 1.966 3.976 9.446 1.00 93.19 88 ALA A C 1
ATOM 695 O O . ALA A 1 88 ? 1.179 3.119 9.064 1.00 93.19 88 ALA A O 1
ATOM 696 N N . ASP A 1 89 ? 3.210 4.101 8.962 1.00 91.81 89 ASP A N 1
ATOM 697 C CA . ASP A 1 89 ? 3.697 3.309 7.819 1.00 91.81 89 ASP A CA 1
ATOM 698 C C . ASP A 1 89 ? 3.575 1.793 8.067 1.00 91.81 89 ASP A C 1
ATOM 700 O O . ASP A 1 89 ? 2.932 1.128 7.260 1.00 91.81 89 ASP A O 1
ATOM 704 N N . PRO A 1 90 ? 4.055 1.221 9.195 1.00 94.06 90 PRO A N 1
ATOM 705 C CA . PRO A 1 90 ? 3.945 -0.224 9.410 1.00 94.06 90 PRO A CA 1
ATOM 706 C C . PRO A 1 90 ? 2.501 -0.711 9.576 1.00 94.06 90 PRO A C 1
ATOM 708 O O . PRO A 1 90 ? 2.186 -1.840 9.220 1.00 94.06 90 PRO A O 1
ATOM 711 N N . VAL A 1 91 ? 1.614 0.115 10.144 1.00 95.31 91 VAL A N 1
ATOM 712 C CA . VAL A 1 91 ? 0.187 -0.229 10.260 1.00 95.31 91 VAL A CA 1
ATOM 713 C C . VAL A 1 91 ? -0.494 -0.170 8.900 1.00 95.31 91 VAL A C 1
ATOM 715 O O . VAL A 1 91 ? -1.320 -1.027 8.609 1.00 95.31 91 VAL A O 1
ATOM 718 N N . LEU A 1 92 ? -0.140 0.813 8.070 1.00 93.06 92 LEU A N 1
ATOM 719 C CA . LEU A 1 92 ? -0.631 0.922 6.705 1.00 93.06 92 LEU A CA 1
ATOM 720 C C . LEU A 1 92 ? -0.178 -0.281 5.871 1.00 93.06 92 LEU A C 1
ATOM 722 O O . LEU A 1 92 ? -1.014 -0.911 5.239 1.00 93.06 92 LEU A O 1
ATOM 726 N N . GLU A 1 93 ? 1.104 -0.646 5.921 1.00 92.38 93 GLU A N 1
ATOM 727 C CA . GLU A 1 93 ? 1.630 -1.850 5.262 1.00 92.38 93 GLU A CA 1
ATOM 728 C C . GLU A 1 93 ? 0.893 -3.113 5.728 1.00 92.38 93 GLU A C 1
ATOM 730 O O . GLU A 1 93 ? 0.429 -3.902 4.905 1.00 92.38 93 GLU A O 1
ATOM 735 N N . LEU A 1 94 ? 0.711 -3.283 7.041 1.00 93.81 94 LEU A N 1
ATOM 736 C CA . LEU A 1 94 ? -0.003 -4.431 7.600 1.00 93.81 94 LEU A CA 1
ATOM 737 C C . LEU A 1 94 ? -1.464 -4.490 7.128 1.00 93.81 94 LEU A C 1
ATOM 739 O O . LEU A 1 94 ? -1.939 -5.554 6.740 1.00 93.81 94 LEU A O 1
ATOM 743 N N . LEU A 1 95 ? -2.170 -3.359 7.137 1.00 92.94 95 LEU A N 1
ATOM 744 C CA . LEU A 1 95 ? -3.571 -3.280 6.727 1.00 92.94 95 LEU A CA 1
ATOM 745 C C . LEU A 1 95 ? -3.736 -3.541 5.225 1.00 92.94 95 LEU A C 1
ATOM 747 O O . LEU A 1 95 ? -4.589 -4.334 4.836 1.00 92.94 95 LEU A O 1
ATOM 751 N N . LEU A 1 96 ? -2.892 -2.929 4.389 1.00 92.00 96 LEU A N 1
ATOM 752 C CA . LEU A 1 96 ? -2.944 -3.117 2.938 1.00 92.00 96 LEU A CA 1
ATOM 753 C C . LEU A 1 96 ? -2.550 -4.527 2.514 1.00 92.00 96 LEU A C 1
ATOM 755 O O . LEU A 1 96 ? -3.077 -5.000 1.518 1.00 92.00 96 LEU A O 1
ATOM 759 N N . THR A 1 97 ? -1.683 -5.210 3.268 1.00 92.19 97 THR A N 1
ATOM 760 C CA . THR A 1 97 ? -1.371 -6.629 3.020 1.00 92.19 97 THR A CA 1
ATOM 761 C C . THR A 1 97 ? -2.649 -7.472 3.063 1.00 92.19 97 THR A C 1
ATOM 763 O O . THR A 1 97 ? -2.892 -8.275 2.169 1.00 92.19 97 THR A O 1
ATOM 766 N N . GLY A 1 98 ? -3.499 -7.251 4.072 1.00 91.75 98 GLY A N 1
ATOM 767 C CA . GLY A 1 98 ? -4.783 -7.943 4.186 1.00 91.75 98 GLY A CA 1
ATOM 768 C C . GLY A 1 98 ? -5.775 -7.559 3.089 1.00 91.75 98 GLY A C 1
ATOM 769 O O . GLY A 1 98 ? -6.352 -8.433 2.449 1.00 91.75 98 GLY A O 1
ATOM 770 N N . VAL A 1 99 ? -5.928 -6.256 2.826 1.00 91.56 99 VAL A N 1
ATOM 771 C CA . VAL A 1 99 ? -6.872 -5.741 1.814 1.00 91.56 99 VAL A CA 1
ATOM 772 C C . VAL A 1 99 ? -6.514 -6.216 0.402 1.00 91.56 99 VAL A C 1
ATOM 774 O O . VAL A 1 99 ? -7.374 -6.728 -0.308 1.00 91.56 99 VAL A O 1
ATOM 777 N N . LEU A 1 100 ? -5.241 -6.122 0.006 1.00 89.56 100 LEU A N 1
ATOM 778 C CA . LEU A 1 100 ? -4.766 -6.591 -1.302 1.00 89.56 100 LEU A CA 1
ATOM 779 C C . LEU A 1 100 ? -5.002 -8.082 -1.512 1.00 89.56 100 LEU A C 1
ATOM 781 O O . LEU A 1 100 ? -5.368 -8.504 -2.609 1.00 89.56 100 LEU A O 1
ATOM 785 N N . ARG A 1 101 ? -4.801 -8.877 -0.460 1.00 89.56 101 ARG A N 1
ATOM 786 C CA . ARG A 1 101 ? -5.024 -10.316 -0.516 1.00 89.56 101 ARG A CA 1
ATOM 787 C C . ARG A 1 101 ? -6.506 -10.657 -0.599 1.00 89.56 101 ARG A C 1
ATOM 789 O O . ARG A 1 101 ? -6.876 -11.521 -1.381 1.00 89.56 101 ARG A O 1
ATOM 796 N N . ALA A 1 102 ? -7.352 -9.979 0.174 1.00 89.56 102 ALA A N 1
ATOM 797 C CA . ALA A 1 102 ? -8.800 -10.170 0.114 1.00 89.56 102 ALA A CA 1
ATOM 798 C C . ALA A 1 102 ? -9.384 -9.801 -1.262 1.00 89.56 102 ALA A C 1
ATOM 800 O O . ALA A 1 102 ? -10.385 -10.379 -1.675 1.00 89.56 102 ALA A O 1
ATOM 801 N N . ALA A 1 103 ? -8.737 -8.873 -1.972 1.00 87.19 103 ALA A N 1
ATOM 802 C CA . ALA A 1 103 ? -9.074 -8.475 -3.335 1.00 87.19 103 ALA A CA 1
ATOM 803 C C . ALA A 1 103 ? -8.403 -9.336 -4.432 1.00 87.19 103 ALA A C 1
ATOM 805 O O . ALA A 1 103 ? -8.507 -8.993 -5.607 1.00 87.19 103 ALA A O 1
ATOM 806 N N . ASP A 1 104 ? -7.697 -10.420 -4.075 1.00 88.31 104 ASP A N 1
ATOM 807 C CA . ASP A 1 104 ? -6.941 -11.289 -4.996 1.00 88.31 104 ASP A CA 1
ATOM 808 C C . ASP A 1 104 ? -5.908 -10.537 -5.875 1.00 88.31 104 ASP A C 1
ATOM 810 O O . ASP A 1 104 ? -5.566 -10.969 -6.979 1.00 88.31 104 ASP A O 1
ATOM 814 N N . VAL A 1 105 ? -5.386 -9.399 -5.397 1.00 88.19 105 VAL A N 1
ATOM 815 C CA . VAL A 1 105 ? -4.386 -8.585 -6.118 1.00 88.19 105 VAL A CA 1
ATOM 816 C C . VAL A 1 105 ? -2.964 -9.104 -5.894 1.00 88.19 105 VAL A C 1
ATOM 818 O O . VAL A 1 105 ? -2.133 -9.034 -6.798 1.00 88.19 105 VAL A O 1
ATOM 821 N N . THR A 1 106 ? -2.679 -9.619 -4.696 1.00 87.12 106 THR A N 1
ATOM 822 C CA . THR A 1 106 ? -1.379 -10.195 -4.307 1.00 87.12 106 THR A CA 1
ATOM 823 C C . THR A 1 106 ? -1.511 -11.671 -3.972 1.00 87.12 106 THR A C 1
ATOM 825 O O . THR A 1 106 ? -2.587 -12.131 -3.582 1.00 87.12 106 THR A O 1
ATOM 828 N N . ALA A 1 107 ? -0.410 -12.421 -4.059 1.00 85.06 107 ALA A N 1
ATOM 829 C CA . ALA A 1 107 ? -0.440 -13.832 -3.685 1.00 85.06 107 ALA A CA 1
ATOM 830 C C . ALA A 1 107 ? -0.732 -14.021 -2.171 1.00 85.06 107 ALA A C 1
ATOM 832 O O . ALA A 1 107 ? -0.461 -13.125 -1.365 1.00 85.06 107 ALA A O 1
ATOM 833 N N . PRO A 1 108 ? -1.282 -15.178 -1.746 1.00 80.69 108 PRO A N 1
ATOM 834 C CA . PRO A 1 108 ? -1.722 -15.394 -0.362 1.00 80.69 108 PRO A CA 1
ATOM 835 C C . PRO A 1 108 ? -0.619 -15.282 0.700 1.00 80.69 108 PRO A C 1
ATOM 837 O O . PRO A 1 108 ? -0.899 -14.972 1.852 1.00 80.69 108 PRO A O 1
ATOM 840 N N . ASP A 1 109 ? 0.626 -15.543 0.331 1.00 80.38 109 ASP A N 1
ATOM 841 C CA . ASP A 1 109 ? 1.807 -15.528 1.196 1.00 80.38 109 ASP A CA 1
ATOM 842 C C . ASP A 1 109 ? 2.764 -14.369 0.889 1.00 80.38 109 ASP A C 1
ATOM 844 O O . ASP A 1 109 ? 3.823 -14.255 1.504 1.00 80.38 109 ASP A O 1
ATOM 848 N N . GLU A 1 110 ? 2.379 -13.484 -0.027 1.00 85.62 110 GLU A N 1
ATOM 849 C CA . GLU A 1 110 ? 3.189 -12.344 -0.425 1.00 85.62 110 GLU A CA 1
ATOM 850 C C . GLU A 1 110 ? 3.147 -11.233 0.627 1.00 85.62 110 GLU A C 1
ATOM 852 O O . GLU A 1 110 ? 2.091 -10.892 1.170 1.00 85.62 110 GLU A O 1
ATOM 857 N N . THR A 1 111 ? 4.314 -10.645 0.902 1.00 86.31 111 THR A N 1
ATOM 858 C CA . THR A 1 111 ? 4.429 -9.492 1.796 1.00 86.31 111 THR A CA 1
ATOM 859 C C . THR A 1 111 ? 4.672 -8.198 1.025 1.00 86.31 111 THR A C 1
ATOM 861 O O . THR A 1 111 ? 5.163 -8.179 -0.109 1.00 86.31 111 THR A O 1
ATOM 864 N N . LEU A 1 112 ? 4.305 -7.079 1.647 1.00 91.75 112 LEU A N 1
ATOM 865 C CA . LEU A 1 112 ? 4.588 -5.755 1.109 1.00 91.75 112 LEU A CA 1
ATOM 866 C C . LEU A 1 112 ? 6.001 -5.320 1.504 1.00 91.75 112 LEU A C 1
ATOM 868 O O . LEU A 1 112 ? 6.355 -5.295 2.681 1.00 91.75 112 LEU A O 1
ATOM 872 N N . ALA A 1 113 ? 6.796 -4.922 0.513 1.00 91.19 113 ALA A N 1
ATOM 873 C CA . ALA A 1 113 ? 8.105 -4.312 0.721 1.00 91.19 113 ALA A CA 1
ATOM 874 C C . ALA A 1 113 ? 7.996 -2.820 1.079 1.00 91.19 113 ALA A C 1
ATOM 876 O O . ALA A 1 113 ? 8.890 -2.280 1.738 1.00 91.19 113 ALA A O 1
ATOM 877 N N . GLY A 1 114 ? 6.926 -2.151 0.640 1.00 90.38 114 GLY A N 1
ATOM 878 C CA . GLY A 1 114 ? 6.597 -0.796 1.069 1.00 90.38 114 GLY A CA 1
ATOM 879 C C . GLY A 1 114 ? 5.384 -0.204 0.363 1.00 90.38 114 GLY A C 1
ATOM 880 O O . GLY A 1 114 ? 5.007 -0.617 -0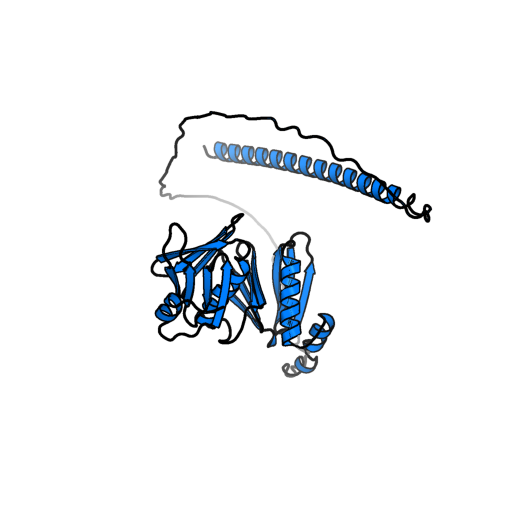.734 1.00 90.38 114 GLY A O 1
ATOM 881 N N . VAL A 1 115 ? 4.790 0.800 1.002 1.00 91.94 115 VAL A N 1
ATOM 882 C CA . VAL A 1 115 ? 3.605 1.513 0.514 1.00 91.94 115 VAL A CA 1
ATOM 883 C C . VAL A 1 115 ? 3.905 3.003 0.459 1.00 91.94 115 VAL A C 1
ATOM 885 O O . VAL A 1 115 ? 4.357 3.596 1.439 1.00 91.94 115 VAL A O 1
ATOM 888 N N . PHE A 1 116 ? 3.597 3.626 -0.674 1.00 90.38 116 PHE A N 1
ATOM 889 C CA . PHE A 1 116 ? 3.809 5.048 -0.897 1.00 90.38 116 PHE A CA 1
ATOM 890 C C . PHE A 1 116 ? 2.556 5.703 -1.460 1.00 90.38 116 PHE A C 1
ATOM 892 O O . PHE A 1 116 ? 1.914 5.154 -2.351 1.00 90.38 116 PHE A O 1
ATOM 899 N N . ARG A 1 117 ? 2.211 6.887 -0.950 1.00 88.19 117 ARG A N 1
ATOM 900 C CA . ARG A 1 117 ? 1.014 7.638 -1.346 1.00 88.19 117 ARG A CA 1
ATOM 901 C C . ARG A 1 117 ? 1.407 9.048 -1.773 1.00 88.19 117 ARG A C 1
ATOM 903 O O . ARG A 1 117 ? 2.114 9.738 -1.045 1.00 88.19 117 ARG A O 1
ATOM 910 N N . PHE A 1 118 ? 0.917 9.483 -2.927 1.00 84.75 118 PHE A N 1
ATOM 911 C CA . PHE A 1 118 ? 1.229 10.754 -3.575 1.00 84.75 118 PHE A CA 1
ATOM 912 C C . PHE A 1 118 ? -0.055 11.408 -4.083 1.00 84.75 118 PHE A C 1
ATOM 914 O O . PHE A 1 118 ? -0.461 11.185 -5.221 1.00 84.75 118 PHE A O 1
ATOM 921 N N . SER A 1 119 ? -0.697 12.236 -3.259 1.00 79.25 119 SER A N 1
ATOM 922 C CA . SER A 1 119 ? -1.995 12.849 -3.586 1.00 79.25 119 SER A CA 1
ATOM 923 C C . SER A 1 119 ? -3.046 11.800 -3.987 1.00 79.25 119 SER A C 1
ATOM 925 O O . SER A 1 119 ? -3.666 11.216 -3.109 1.00 79.25 119 SER A O 1
ATOM 927 N N . GLU A 1 120 ? -3.217 11.541 -5.284 1.00 77.69 120 GLU A N 1
ATOM 928 C CA . GLU A 1 120 ? -4.172 10.578 -5.850 1.00 77.69 120 GLU A CA 1
ATOM 929 C C . GLU A 1 120 ? -3.494 9.300 -6.370 1.00 77.69 120 GLU A C 1
ATOM 931 O O . GLU A 1 120 ? -4.141 8.464 -6.977 1.00 77.69 120 GLU A O 1
ATOM 936 N N . LEU A 1 121 ? -2.184 9.139 -6.207 1.00 85.12 121 LEU A N 1
ATOM 937 C CA . LEU A 1 121 ? -1.444 7.976 -6.690 1.00 85.12 121 LEU A CA 1
ATOM 938 C C . LEU A 1 121 ? -0.917 7.182 -5.499 1.00 85.12 121 LEU A C 1
ATOM 940 O O . LEU A 1 121 ? -0.202 7.734 -4.669 1.00 85.12 121 LEU A O 1
ATOM 944 N N . ALA A 1 122 ? -1.192 5.886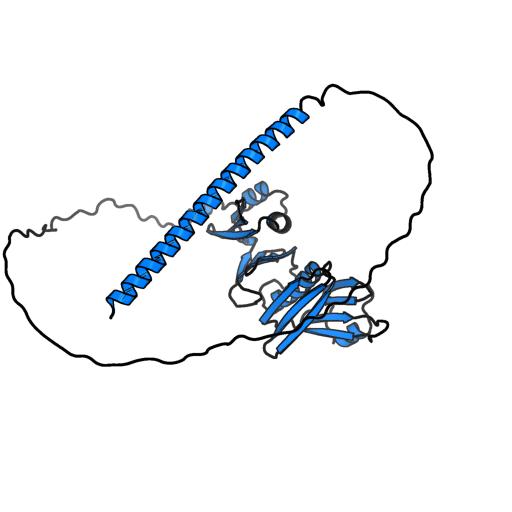 -5.444 1.00 88.06 122 ALA A N 1
ATOM 945 C CA . ALA A 1 122 ? -0.519 4.974 -4.533 1.00 88.06 122 ALA A CA 1
ATOM 946 C C . ALA A 1 122 ? 0.377 4.014 -5.321 1.00 88.06 122 ALA A C 1
ATOM 948 O O . ALA A 1 122 ? -0.005 3.483 -6.363 1.00 88.06 122 ALA A O 1
ATOM 949 N N . VAL A 1 123 ? 1.591 3.813 -4.820 1.00 91.06 123 VAL A N 1
ATOM 950 C CA . VAL A 1 123 ? 2.555 2.847 -5.345 1.00 91.06 123 VAL A CA 1
ATOM 951 C C . VAL A 1 123 ? 2.866 1.878 -4.225 1.00 91.06 123 VAL A C 1
ATOM 953 O O . VAL A 1 123 ? 3.379 2.267 -3.175 1.00 91.06 123 VAL A O 1
ATOM 956 N N . ILE A 1 124 ? 2.541 0.616 -4.450 1.00 92.75 124 ILE A N 1
ATOM 957 C CA . ILE A 1 124 ? 2.737 -0.466 -3.501 1.00 92.75 124 ILE A CA 1
ATOM 958 C C . ILE A 1 124 ? 3.761 -1.406 -4.120 1.00 92.75 124 ILE A C 1
ATOM 960 O O . ILE A 1 124 ? 3.581 -1.893 -5.233 1.00 92.75 124 ILE A O 1
ATOM 964 N N . VAL A 1 125 ? 4.864 -1.622 -3.418 1.00 94.44 125 VAL A N 1
ATOM 965 C CA . VAL A 1 125 ? 5.917 -2.541 -3.842 1.00 94.44 125 VAL A CA 1
ATOM 966 C C . VAL A 1 125 ? 5.742 -3.823 -3.049 1.00 94.44 125 VAL A C 1
ATOM 968 O O . VAL A 1 125 ? 5.775 -3.794 -1.817 1.00 94.44 125 VAL A O 1
ATOM 971 N N . THR A 1 126 ? 5.554 -4.934 -3.747 1.00 93.75 126 THR A N 1
ATOM 972 C CA . THR A 1 126 ? 5.440 -6.271 -3.164 1.00 93.75 126 THR A CA 1
ATOM 973 C C . THR A 1 126 ? 6.748 -7.041 -3.367 1.00 93.75 126 THR A C 1
ATOM 975 O O . THR A 1 126 ? 7.736 -6.493 -3.867 1.00 93.75 126 THR A O 1
ATOM 978 N N . GLU A 1 127 ? 6.797 -8.305 -2.950 1.00 92.56 127 GLU A N 1
ATOM 979 C CA . GLU A 1 127 ? 7.954 -9.168 -3.217 1.00 92.56 127 GLU A CA 1
ATOM 980 C C . GLU A 1 127 ? 8.093 -9.549 -4.696 1.00 92.56 127 GLU A C 1
ATOM 982 O O . GLU A 1 127 ? 9.207 -9.819 -5.149 1.00 92.56 127 GLU A O 1
ATOM 987 N N . THR A 1 128 ? 6.987 -9.568 -5.444 1.00 92.88 128 THR A N 1
ATOM 988 C CA . THR A 1 128 ? 6.957 -10.059 -6.829 1.00 92.88 128 THR A CA 1
ATOM 989 C C . THR A 1 128 ? 6.418 -9.058 -7.847 1.00 92.88 128 THR A C 1
ATOM 991 O O . THR A 1 128 ? 6.451 -9.344 -9.043 1.00 92.88 128 THR A O 1
ATOM 994 N N . SER A 1 129 ? 5.928 -7.891 -7.425 1.00 93.31 129 SER A N 1
ATOM 995 C CA . SER A 1 129 ? 5.301 -6.918 -8.319 1.00 93.31 129 SER A CA 1
ATOM 996 C C . SER A 1 129 ? 5.339 -5.481 -7.784 1.00 93.31 129 SER A C 1
ATOM 998 O O . SER A 1 129 ? 5.617 -5.215 -6.612 1.00 93.31 129 SER A O 1
ATOM 1000 N N . VAL A 1 130 ? 5.031 -4.525 -8.660 1.00 93.56 130 VAL A N 1
ATOM 1001 C CA . VAL A 1 130 ? 4.595 -3.181 -8.265 1.00 93.56 130 VAL A CA 1
ATOM 1002 C C . VAL A 1 130 ? 3.120 -3.038 -8.591 1.00 93.56 130 VAL A C 1
ATOM 1004 O O . VAL A 1 130 ? 2.732 -3.162 -9.750 1.00 93.56 130 VAL A O 1
ATOM 1007 N N . VAL A 1 131 ? 2.309 -2.702 -7.595 1.00 91.31 131 VAL A N 1
ATOM 1008 C CA . VAL A 1 131 ? 0.916 -2.310 -7.794 1.00 91.31 131 VAL A CA 1
ATOM 1009 C C . VAL A 1 131 ? 0.843 -0.791 -7.801 1.00 91.31 131 VAL A C 1
ATOM 1011 O O . VAL A 1 131 ? 1.245 -0.113 -6.853 1.00 91.31 131 VAL A O 1
ATOM 1014 N N . LYS A 1 132 ? 0.328 -0.241 -8.892 1.00 90.38 132 LYS A N 1
ATOM 1015 C CA . LYS A 1 132 ? 0.041 1.177 -9.044 1.00 90.38 132 LYS A CA 1
ATOM 1016 C C . LYS A 1 132 ? -1.466 1.362 -8.981 1.00 90.38 132 LYS A C 1
ATOM 1018 O O . LYS A 1 132 ? -2.187 0.831 -9.817 1.00 90.38 132 LYS A O 1
ATOM 1023 N N . HIS A 1 133 ? -1.923 2.160 -8.033 1.00 84.75 133 HIS A N 1
ATOM 1024 C CA . HIS A 1 133 ? -3.329 2.509 -7.893 1.00 84.75 133 HIS A CA 1
ATOM 1025 C C . HIS A 1 133 ? -3.512 4.011 -8.122 1.00 84.75 133 HIS A C 1
ATOM 1027 O O . HIS A 1 133 ? -2.781 4.820 -7.545 1.00 84.75 133 HIS A O 1
ATOM 1033 N N . ILE A 1 134 ? -4.480 4.390 -8.959 1.00 71.19 134 ILE A N 1
ATOM 1034 C CA . ILE A 1 134 ? -4.824 5.791 -9.222 1.00 71.19 134 ILE A CA 1
ATOM 1035 C C . ILE A 1 134 ? -6.197 6.075 -8.608 1.00 71.19 134 ILE A C 1
ATOM 1037 O O . ILE A 1 134 ? -7.223 5.630 -9.097 1.00 71.19 134 ILE A O 1
ATOM 1041 N N . GLY A 1 135 ? -6.216 6.851 -7.535 1.00 60.44 135 GLY A N 1
ATOM 1042 C CA . GLY A 1 135 ? -7.411 7.366 -6.889 1.00 60.44 135 GLY A CA 1
ATOM 1043 C C . GLY A 1 135 ? -7.084 7.980 -5.531 1.00 60.44 135 GLY A C 1
ATOM 1044 O O . GLY A 1 135 ? -6.166 7.542 -4.834 1.00 60.44 135 GLY A O 1
ATOM 1045 N N . ALA A 1 136 ? -7.858 8.993 -5.138 1.00 51.94 136 ALA A N 1
ATOM 1046 C CA . ALA A 1 136 ? -7.868 9.475 -3.765 1.00 51.94 136 ALA A CA 1
ATOM 1047 C C . ALA A 1 136 ? -8.496 8.392 -2.876 1.00 51.94 136 ALA A C 1
ATOM 1049 O O . ALA A 1 136 ? -9.720 8.321 -2.743 1.00 51.94 136 ALA A O 1
ATOM 1050 N N . ASP A 1 137 ? -7.654 7.558 -2.270 1.00 50.59 137 ASP A N 1
ATOM 1051 C CA . ASP A 1 137 ? -8.046 6.690 -1.161 1.00 50.59 137 ASP A CA 1
ATOM 1052 C C . ASP A 1 137 ? -9.004 5.530 -1.523 1.00 50.59 137 ASP A C 1
ATOM 1054 O O . ASP A 1 137 ? -9.834 5.178 -0.702 1.00 50.59 137 ASP A O 1
ATOM 1058 N N . VAL A 1 138 ? -8.951 4.900 -2.701 1.00 52.66 138 VAL A N 1
ATOM 1059 C CA . VAL A 1 138 ? -9.927 3.838 -3.079 1.00 52.66 138 VAL A CA 1
ATOM 1060 C C . VAL A 1 138 ? -9.238 2.494 -3.347 1.00 52.66 138 VAL A C 1
ATOM 1062 O O . VAL A 1 138 ? -8.063 2.490 -3.685 1.00 52.66 138 VAL A O 1
ATOM 1065 N N . TRP A 1 139 ? -9.949 1.371 -3.208 1.00 53.25 139 TRP A N 1
ATOM 1066 C CA . TRP A 1 139 ? -9.784 0.227 -4.115 1.00 53.25 139 TRP A CA 1
ATOM 1067 C C . TRP A 1 139 ? -10.936 0.289 -5.111 1.00 53.25 139 TRP A C 1
ATOM 1069 O O . TRP A 1 139 ? -12.019 -0.241 -4.884 1.00 53.25 139 TRP A O 1
ATOM 1079 N N . THR A 1 140 ? -10.736 1.023 -6.200 1.00 54.38 140 THR A N 1
ATOM 1080 C CA . THR A 1 140 ? -11.534 0.797 -7.410 1.00 54.38 140 THR A CA 1
ATOM 1081 C C . THR A 1 140 ? -10.852 -0.288 -8.238 1.00 54.38 140 THR A C 1
ATOM 1083 O O . THR A 1 140 ? -9.653 -0.504 -8.084 1.00 54.38 140 THR A O 1
ATOM 1086 N N . ASP A 1 141 ? -11.561 -0.903 -9.186 1.00 58.31 141 ASP A N 1
ATOM 1087 C CA . ASP A 1 141 ? -10.966 -1.816 -10.184 1.00 58.31 141 ASP A CA 1
ATOM 1088 C C . ASP A 1 141 ? -9.860 -1.158 -11.057 1.00 58.31 141 ASP A C 1
ATOM 1090 O O . ASP A 1 141 ? -9.296 -1.799 -11.941 1.00 58.31 141 ASP A O 1
ATOM 1094 N N . ASP A 1 142 ? -9.550 0.126 -10.841 1.00 75.88 142 ASP A N 1
ATOM 1095 C CA . ASP A 1 142 ? -8.549 0.910 -11.571 1.00 75.88 142 ASP A CA 1
ATOM 1096 C C . ASP A 1 142 ? -7.166 0.846 -10.894 1.00 75.88 142 ASP A C 1
ATOM 1098 O O . ASP A 1 142 ? -6.642 1.810 -10.323 1.00 75.88 142 ASP A O 1
ATOM 1102 N N . TYR A 1 143 ? -6.576 -0.347 -10.934 1.00 86.38 143 TYR A N 1
ATOM 1103 C CA . TYR A 1 143 ? -5.191 -0.589 -10.549 1.00 86.38 143 TYR A CA 1
ATOM 1104 C C . TYR A 1 143 ? -4.430 -1.290 -11.674 1.00 86.38 143 TYR A C 1
ATOM 1106 O O . TYR A 1 143 ? -4.975 -2.068 -12.455 1.00 86.38 143 TYR A O 1
ATOM 1114 N N . GLU A 1 144 ? -3.132 -1.025 -11.745 1.00 89.44 144 GLU A N 1
ATOM 1115 C CA . GLU A 1 144 ? -2.212 -1.676 -12.670 1.00 89.44 144 GLU A CA 1
ATOM 1116 C C . GLU A 1 144 ? -1.204 -2.486 -11.852 1.00 89.44 144 GLU A C 1
ATOM 1118 O O . GLU A 1 144 ? -0.530 -1.943 -10.973 1.00 89.44 144 GLU A O 1
ATOM 1123 N N . VAL A 1 145 ? -1.090 -3.783 -12.141 1.00 92.12 145 VAL A N 1
ATOM 1124 C CA . VAL A 1 145 ? -0.071 -4.657 -11.547 1.00 92.12 145 VAL A CA 1
ATOM 1125 C C . VAL A 1 145 ? 1.043 -4.862 -12.560 1.00 92.12 145 VAL A C 1
ATOM 1127 O O . VAL A 1 145 ? 0.801 -5.266 -13.696 1.00 92.12 145 VAL A O 1
ATOM 1130 N N . TYR A 1 146 ? 2.269 -4.593 -12.135 1.00 93.38 146 TYR A N 1
ATOM 1131 C CA . TYR A 1 146 ? 3.479 -4.812 -12.910 1.00 93.38 146 TYR A CA 1
ATOM 1132 C C . TYR A 1 146 ? 4.280 -5.928 -12.245 1.00 93.38 146 TYR A C 1
ATOM 1134 O O . TYR A 1 146 ? 5.026 -5.679 -11.295 1.00 93.38 146 TYR A O 1
ATOM 1142 N N . ALA A 1 147 ? 4.086 -7.165 -12.702 1.00 93.69 147 ALA A N 1
ATOM 1143 C CA . ALA A 1 147 ? 4.822 -8.311 -12.190 1.00 93.69 147 ALA A CA 1
ATOM 1144 C C . ALA A 1 147 ? 6.309 -8.182 -12.533 1.00 93.69 147 ALA A C 1
ATOM 1146 O O . ALA A 1 147 ? 6.675 -7.829 -13.654 1.00 93.69 147 ALA A O 1
ATOM 1147 N N . PHE A 1 148 ? 7.176 -8.504 -11.576 1.00 93.25 148 PHE A N 1
ATOM 1148 C CA . PHE A 1 148 ? 8.612 -8.529 -11.812 1.00 93.25 148 PHE A CA 1
ATOM 1149 C C . PHE A 1 148 ? 8.951 -9.551 -12.887 1.00 93.25 148 PHE A C 1
ATOM 1151 O O . PHE A 1 148 ? 9.786 -9.249 -13.711 1.00 93.25 148 PHE A O 1
ATOM 1158 N N . ALA A 1 149 ? 8.259 -10.692 -12.965 1.00 92.44 149 ALA A N 1
ATOM 1159 C CA . ALA A 1 149 ? 8.499 -11.707 -13.994 1.00 92.44 149 ALA A CA 1
ATOM 1160 C C . ALA A 1 149 ? 8.474 -11.179 -15.446 1.00 92.44 149 ALA A C 1
ATOM 1162 O O . ALA A 1 149 ? 9.225 -11.694 -16.272 1.00 92.44 149 ALA A O 1
ATOM 1163 N N . ASP A 1 150 ? 7.663 -10.155 -15.728 1.00 93.19 150 ASP A N 1
ATOM 1164 C CA . ASP A 1 150 ? 7.473 -9.591 -17.072 1.00 93.19 150 ASP A CA 1
ATOM 1165 C C . ASP A 1 150 ? 8.320 -8.322 -17.308 1.00 93.19 150 ASP A C 1
ATOM 1167 O O . ASP A 1 150 ? 8.216 -7.661 -18.345 1.00 93.19 150 ASP A O 1
ATOM 1171 N N . LEU A 1 151 ? 9.154 -7.951 -16.332 1.00 93.31 151 LEU A N 1
ATOM 1172 C CA . LEU A 1 151 ? 10.016 -6.778 -16.388 1.00 93.31 151 LEU A CA 1
ATOM 1173 C C . LEU A 1 151 ? 11.111 -6.978 -17.436 1.00 93.31 151 LEU A C 1
ATOM 1175 O O . LEU A 1 151 ? 11.895 -7.912 -17.332 1.00 93.31 151 LEU A O 1
ATOM 1179 N N . THR A 1 152 ? 11.203 -6.070 -18.408 1.00 93.38 152 THR A N 1
ATOM 1180 C CA . THR A 1 152 ? 12.250 -6.065 -19.448 1.00 93.38 152 THR A CA 1
ATOM 1181 C C . THR A 1 152 ? 13.269 -4.949 -19.254 1.00 93.38 152 THR A C 1
ATOM 1183 O O . THR A 1 152 ? 14.390 -5.023 -19.758 1.00 93.38 152 THR A O 1
ATOM 1186 N N . HIS A 1 153 ? 12.901 -3.901 -18.515 1.00 94.00 153 HIS A N 1
ATOM 1187 C CA . HIS A 1 153 ? 13.795 -2.803 -18.175 1.00 94.00 153 HIS A CA 1
ATOM 1188 C C . HIS A 1 153 ? 13.304 -2.050 -16.934 1.00 94.00 153 HIS A C 1
ATOM 1190 O O . HIS A 1 153 ? 12.107 -1.809 -16.771 1.00 94.00 153 HIS A O 1
ATOM 1196 N N . LEU A 1 154 ? 14.238 -1.619 -16.085 1.00 94.88 154 LEU A N 1
ATOM 1197 C CA . LEU A 1 154 ? 13.970 -0.713 -14.970 1.00 94.88 154 LEU A CA 1
ATOM 1198 C C . LEU A 1 154 ? 14.957 0.453 -14.979 1.00 94.88 154 LEU A C 1
ATOM 1200 O O . LEU A 1 154 ? 16.178 0.263 -14.939 1.00 94.88 154 LEU A O 1
ATOM 1204 N N . SER A 1 155 ? 14.426 1.673 -14.969 1.00 94.75 155 SER A N 1
ATOM 1205 C CA . SER A 1 155 ? 15.225 2.890 -14.836 1.00 94.75 155 SER A CA 1
ATOM 1206 C C . SER A 1 155 ? 14.497 3.990 -14.063 1.00 94.75 155 SER A C 1
ATOM 1208 O O . SER A 1 155 ? 13.298 3.921 -13.788 1.00 94.75 155 SER A O 1
ATOM 1210 N N . PHE A 1 156 ? 15.263 5.000 -13.649 1.00 94.94 156 PHE A N 1
ATOM 1211 C CA . PHE A 1 156 ? 14.785 6.114 -12.837 1.00 94.94 156 PHE A CA 1
ATOM 1212 C C . PHE A 1 156 ? 15.235 7.432 -13.466 1.00 94.94 156 PHE A C 1
ATOM 1214 O O . PHE A 1 156 ? 16.416 7.786 -13.415 1.00 94.94 156 PHE A O 1
ATOM 1221 N N . ASP A 1 157 ? 14.285 8.180 -14.017 1.00 94.94 157 ASP A N 1
ATOM 1222 C CA . ASP A 1 157 ? 14.532 9.457 -14.677 1.00 94.94 157 ASP A CA 1
ATOM 1223 C C . ASP A 1 157 ? 14.288 10.604 -13.691 1.00 94.94 157 ASP A C 1
ATOM 1225 O O . ASP A 1 157 ? 13.162 10.883 -13.271 1.00 94.94 157 ASP A O 1
ATOM 1229 N N . ARG A 1 158 ? 15.352 11.305 -13.291 1.00 92.56 158 ARG A N 1
ATOM 1230 C CA . ARG A 1 158 ? 15.235 12.408 -12.330 1.00 92.56 158 ARG A CA 1
ATOM 1231 C C . ARG A 1 158 ? 14.789 13.699 -13.013 1.00 92.56 158 ARG A C 1
ATOM 1233 O O . ARG A 1 158 ? 15.582 14.352 -13.689 1.00 92.56 158 ARG A O 1
ATOM 1240 N N . GLY A 1 159 ? 13.546 14.104 -12.771 1.00 89.81 159 GLY A N 1
ATOM 1241 C CA . GLY A 1 159 ? 13.018 15.400 -13.187 1.00 89.81 159 GLY A CA 1
ATOM 1242 C C . GLY A 1 159 ? 13.201 16.504 -12.140 1.00 89.81 159 GLY A C 1
ATOM 1243 O O . GLY A 1 159 ? 13.590 16.273 -10.993 1.00 89.81 159 GLY A O 1
ATOM 1244 N N . SER A 1 160 ? 12.881 17.738 -12.538 1.00 86.69 160 SER A N 1
ATOM 1245 C CA . SER A 1 160 ? 12.937 18.918 -11.661 1.00 86.69 160 SER A CA 1
ATOM 1246 C C . SER A 1 160 ? 11.884 18.886 -10.550 1.00 86.69 160 SER A C 1
ATOM 1248 O O . SER A 1 160 ? 12.175 19.273 -9.422 1.00 86.69 160 SER A O 1
ATOM 1250 N N . VAL A 1 161 ? 10.678 18.402 -10.860 1.00 86.12 161 VAL A N 1
ATOM 1251 C CA . VAL A 1 161 ? 9.540 18.346 -9.924 1.00 86.12 161 VAL A CA 1
ATOM 1252 C C . VAL A 1 161 ? 9.352 16.944 -9.346 1.00 86.12 161 VAL A C 1
ATOM 1254 O O . VAL A 1 161 ? 9.093 16.783 -8.156 1.00 86.12 161 VAL A O 1
ATOM 1257 N N . ALA A 1 162 ? 9.501 15.926 -10.189 1.00 91.56 162 ALA A N 1
ATOM 1258 C CA . ALA A 1 162 ? 9.263 14.536 -9.840 1.00 91.56 162 ALA A CA 1
ATOM 1259 C C . ALA A 1 162 ? 10.304 13.641 -10.509 1.00 91.56 162 ALA A C 1
ATOM 1261 O O . ALA A 1 162 ? 10.758 13.924 -11.620 1.00 91.56 162 ALA A O 1
ATOM 1262 N N . THR A 1 163 ? 10.644 12.552 -9.835 1.00 93.19 163 THR A N 1
ATOM 1263 C CA . THR A 1 163 ? 11.384 11.440 -10.421 1.00 93.19 163 THR A CA 1
ATOM 1264 C C . THR A 1 163 ? 10.385 10.489 -11.057 1.00 93.19 163 THR A C 1
ATOM 1266 O O . THR A 1 163 ? 9.332 10.204 -10.490 1.00 93.19 163 THR A O 1
ATOM 1269 N N . GLU A 1 164 ? 10.696 10.017 -12.249 1.00 94.44 164 GLU A N 1
ATOM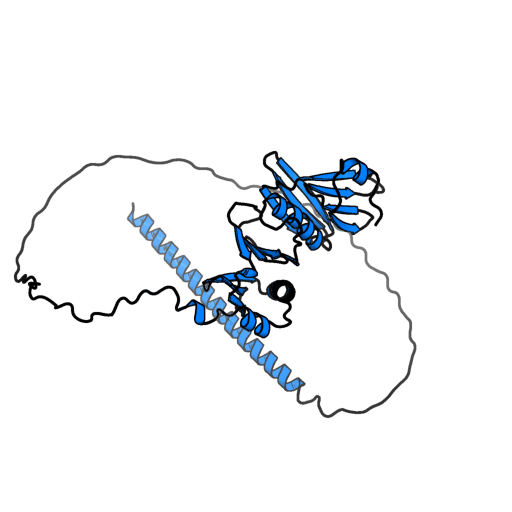 1270 C CA . GLU A 1 164 ? 9.872 9.080 -12.985 1.00 94.44 164 GLU A CA 1
ATOM 1271 C C . GLU A 1 164 ? 10.487 7.689 -12.887 1.00 94.44 164 GLU A C 1
ATOM 1273 O O . GLU A 1 164 ? 11.637 7.472 -13.263 1.00 94.44 164 GLU A O 1
ATOM 1278 N N . ILE A 1 165 ? 9.725 6.756 -12.326 1.00 94.50 165 ILE A N 1
ATOM 1279 C CA . ILE A 1 165 ? 10.083 5.342 -12.295 1.00 94.50 165 ILE A CA 1
ATOM 1280 C C . ILE A 1 165 ? 9.596 4.758 -13.615 1.00 94.50 165 ILE A C 1
ATOM 1282 O O . ILE A 1 165 ? 8.394 4.795 -13.895 1.00 94.50 165 ILE A O 1
ATOM 1286 N N . VAL A 1 166 ? 10.525 4.277 -14.434 1.00 95.38 166 VAL A N 1
ATOM 1287 C CA . VAL A 1 166 ? 10.238 3.689 -15.741 1.00 95.38 166 VAL A CA 1
ATOM 1288 C C . VAL A 1 166 ? 10.335 2.177 -15.603 1.00 95.38 166 VAL A C 1
ATOM 1290 O O . VAL A 1 166 ? 11.423 1.629 -15.441 1.00 95.38 166 VAL A O 1
ATOM 1293 N N . ILE A 1 167 ? 9.179 1.525 -15.640 1.00 94.38 167 ILE A N 1
ATOM 1294 C CA . ILE A 1 167 ? 9.017 0.074 -15.588 1.00 94.38 167 ILE A CA 1
ATOM 1295 C C . ILE A 1 167 ? 8.622 -0.362 -16.992 1.00 94.38 167 ILE A C 1
ATOM 1297 O O . ILE A 1 167 ? 7.551 0.004 -17.472 1.00 94.38 167 ILE A O 1
ATOM 1301 N N . GLU A 1 168 ? 9.482 -1.095 -17.680 1.00 94.19 168 GLU A N 1
ATOM 1302 C CA . GLU A 1 168 ? 9.164 -1.648 -18.991 1.00 94.19 168 GLU A CA 1
ATOM 1303 C C . GLU A 1 168 ? 8.684 -3.084 -18.832 1.00 94.19 168 GLU A C 1
ATOM 1305 O O . GLU A 1 168 ? 9.385 -3.906 -18.246 1.00 94.19 168 GLU A O 1
ATOM 1310 N N . ILE A 1 169 ? 7.478 -3.351 -19.330 1.00 92.00 169 ILE A N 1
ATOM 1311 C CA . ILE A 1 169 ? 6.855 -4.676 -19.339 1.00 92.00 169 ILE A CA 1
ATOM 1312 C C . ILE A 1 169 ? 6.630 -5.059 -20.795 1.00 92.00 169 ILE A C 1
ATOM 1314 O O . ILE A 1 169 ? 6.022 -4.277 -21.529 1.00 92.00 169 ILE A O 1
ATOM 1318 N N . ASP A 1 170 ? 7.124 -6.218 -21.224 1.00 86.12 170 ASP A N 1
ATOM 1319 C CA . ASP A 1 170 ? 7.011 -6.686 -22.615 1.00 86.12 170 ASP A CA 1
ATOM 1320 C C . ASP A 1 170 ? 7.447 -5.638 -23.667 1.00 86.12 170 ASP A C 1
ATOM 1322 O O . ASP A 1 170 ? 6.830 -5.487 -24.723 1.00 86.12 170 ASP A O 1
ATOM 1326 N N . GLY A 1 171 ? 8.487 -4.846 -23.382 1.00 85.06 171 GLY A N 1
ATOM 1327 C CA . GLY A 1 171 ? 8.937 -3.782 -24.293 1.00 85.06 171 GLY A CA 1
ATOM 1328 C C . GLY A 1 171 ? 8.118 -2.483 -24.233 1.00 85.06 171 GLY A C 1
ATOM 1329 O O . GLY A 1 171 ? 8.382 -1.542 -24.987 1.00 85.06 171 GLY A O 1
ATOM 1330 N N . HIS A 1 172 ? 7.114 -2.401 -23.356 1.00 90.44 172 HIS A N 1
ATOM 1331 C CA . HIS A 1 172 ? 6.251 -1.235 -23.201 1.00 90.44 172 HIS A CA 1
ATOM 1332 C C . HIS A 1 172 ? 6.590 -0.445 -21.929 1.00 90.44 172 HIS A C 1
ATOM 1334 O O . HIS A 1 172 ? 6.297 -0.903 -20.821 1.00 90.44 172 HIS A O 1
ATOM 1340 N N . PRO A 1 173 ? 7.149 0.776 -22.051 1.00 93.75 173 PRO A N 1
ATOM 1341 C CA . PRO A 1 173 ? 7.520 1.572 -20.892 1.00 93.75 173 PRO A CA 1
ATOM 1342 C C . PRO A 1 173 ? 6.286 2.164 -20.208 1.00 93.75 173 PRO A C 1
ATOM 1344 O O . PRO A 1 173 ? 5.483 2.882 -20.811 1.00 93.75 173 PRO A O 1
ATOM 1347 N N . ARG A 1 174 ? 6.178 1.915 -18.907 1.00 94.25 174 ARG A N 1
ATOM 1348 C CA . ARG A 1 174 ? 5.197 2.489 -17.991 1.00 94.25 174 ARG A CA 1
ATOM 1349 C C . ARG A 1 174 ? 5.912 3.436 -17.049 1.00 94.25 174 ARG A C 1
ATOM 1351 O O . ARG A 1 174 ? 6.963 3.125 -16.501 1.00 94.25 174 ARG A O 1
ATOM 1358 N N . ARG A 1 175 ? 5.352 4.630 -16.899 1.00 93.81 175 ARG A N 1
ATOM 1359 C CA . ARG A 1 175 ? 5.980 5.733 -16.177 1.00 93.81 175 ARG A CA 1
ATOM 1360 C C . ARG A 1 175 ? 5.161 6.082 -14.943 1.00 93.81 175 ARG A C 1
ATOM 1362 O O . ARG A 1 175 ? 3.969 6.374 -15.049 1.00 93.81 175 ARG A O 1
ATOM 1369 N N . ILE A 1 176 ? 5.806 6.065 -13.782 1.00 92.00 176 ILE A N 1
ATOM 1370 C CA . ILE A 1 176 ? 5.193 6.400 -12.496 1.00 92.00 176 ILE A CA 1
ATOM 1371 C C . ILE A 1 176 ? 5.870 7.648 -11.943 1.00 92.00 176 ILE A C 1
ATOM 1373 O O . ILE A 1 176 ? 7.061 7.643 -11.624 1.00 92.00 176 ILE A O 1
ATOM 1377 N N . LYS A 1 177 ? 5.107 8.736 -11.823 1.00 92.19 177 LYS A N 1
ATOM 1378 C CA . LYS A 1 177 ? 5.617 9.994 -11.278 1.00 92.19 177 LYS A CA 1
ATOM 1379 C C . LYS A 1 177 ? 5.653 9.937 -9.762 1.00 92.19 177 LYS A C 1
ATOM 1381 O O . LYS A 1 177 ? 4.629 9.740 -9.122 1.00 92.19 177 LYS A O 1
ATOM 1386 N N . THR A 1 178 ? 6.831 10.185 -9.213 1.00 91.81 178 THR A N 1
ATOM 1387 C CA . THR A 1 178 ? 7.088 10.174 -7.778 1.00 91.81 178 THR A CA 1
ATOM 1388 C C . THR A 1 178 ? 7.636 11.537 -7.354 1.00 91.81 178 THR A C 1
ATOM 1390 O O . THR A 1 178 ? 8.647 11.976 -7.915 1.00 91.81 178 THR A O 1
ATOM 1393 N N . PRO A 1 179 ? 7.014 12.235 -6.387 1.00 90.75 179 PRO A N 1
ATOM 1394 C CA . PRO A 1 179 ? 7.558 13.467 -5.822 1.00 90.75 179 PRO A CA 1
ATOM 1395 C C . PRO A 1 179 ? 9.017 13.296 -5.387 1.00 90.75 179 PRO A C 1
ATOM 1397 O O . PRO A 1 179 ? 9.405 12.258 -4.852 1.00 90.75 179 PRO A O 1
ATOM 1400 N N . ASN A 1 180 ? 9.844 14.316 -5.619 1.00 88.75 180 ASN A N 1
ATOM 1401 C CA . ASN A 1 180 ? 11.287 14.216 -5.381 1.00 88.75 180 ASN A CA 1
ATOM 1402 C C . ASN A 1 180 ? 11.666 13.936 -3.913 1.00 88.75 180 ASN A C 1
ATOM 1404 O O . ASN A 1 180 ? 12.711 13.324 -3.678 1.00 88.75 180 ASN A O 1
ATOM 1408 N N . ASP A 1 181 ? 10.825 14.343 -2.960 1.00 88.25 181 ASP A N 1
ATOM 1409 C CA . ASP A 1 181 ? 11.041 14.125 -1.525 1.00 88.25 181 ASP A CA 1
ATOM 1410 C C . ASP A 1 181 ? 10.958 12.634 -1.148 1.00 88.25 181 ASP A C 1
ATOM 1412 O O . ASP A 1 181 ? 11.745 12.157 -0.329 1.00 88.25 181 ASP A O 1
ATOM 1416 N N . ASP A 1 182 ? 10.088 11.875 -1.822 1.00 88.81 182 ASP A N 1
ATOM 1417 C CA . ASP A 1 182 ? 9.872 10.444 -1.573 1.00 88.81 182 ASP A CA 1
ATOM 1418 C C . ASP A 1 182 ? 10.608 9.537 -2.562 1.00 88.81 182 ASP A C 1
ATOM 1420 O O . ASP A 1 182 ? 10.889 8.377 -2.254 1.00 88.81 182 ASP A O 1
ATOM 1424 N N . ALA A 1 183 ? 10.985 10.060 -3.733 1.00 90.56 183 ALA A N 1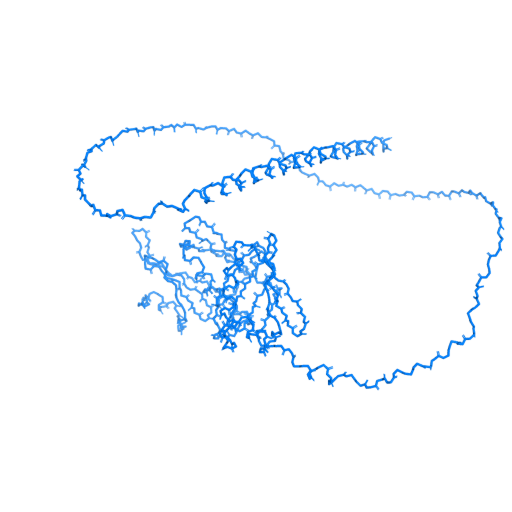
ATOM 1425 C CA . ALA A 1 183 ? 11.601 9.304 -4.823 1.00 90.56 183 ALA A CA 1
ATOM 1426 C C . ALA A 1 183 ? 12.783 8.437 -4.383 1.00 90.56 183 ALA A C 1
ATOM 1428 O O . ALA A 1 183 ? 12.928 7.305 -4.835 1.00 90.56 183 ALA A O 1
ATOM 1429 N N . ARG A 1 184 ? 13.616 8.938 -3.462 1.00 91.94 184 ARG A N 1
ATOM 1430 C CA . ARG A 1 184 ? 14.745 8.169 -2.921 1.00 91.94 184 ARG A CA 1
ATOM 1431 C C . ARG A 1 184 ? 14.300 6.960 -2.103 1.00 91.94 184 ARG A C 1
ATOM 1433 O O . ARG A 1 184 ? 14.916 5.905 -2.229 1.00 91.94 184 ARG A O 1
ATOM 1440 N N . LYS A 1 185 ? 13.255 7.109 -1.284 1.00 92.94 185 LYS A N 1
ATOM 1441 C CA . LYS A 1 185 ? 12.704 6.025 -0.460 1.00 92.94 185 LYS A CA 1
ATOM 1442 C C . LYS A 1 185 ? 12.061 4.968 -1.361 1.00 92.94 185 LYS A C 1
ATOM 1444 O O . LYS A 1 185 ? 12.350 3.788 -1.196 1.00 92.94 185 LYS A O 1
ATOM 1449 N N . VAL A 1 186 ? 11.280 5.398 -2.356 1.00 93.38 186 VAL A N 1
ATOM 1450 C CA . VAL A 1 186 ? 10.644 4.498 -3.334 1.00 93.38 186 VAL A CA 1
ATOM 1451 C C . VAL A 1 186 ? 11.685 3.737 -4.143 1.00 93.38 186 VAL A C 1
ATOM 1453 O O . VAL A 1 186 ? 11.625 2.515 -4.199 1.00 93.38 186 VAL A O 1
ATOM 1456 N N . GLN A 1 187 ? 12.675 4.440 -4.705 1.00 94.00 187 GLN A N 1
ATOM 1457 C CA . GLN A 1 187 ? 13.772 3.830 -5.457 1.00 94.00 187 GLN A CA 1
ATOM 1458 C C . GLN A 1 187 ? 14.475 2.755 -4.622 1.00 94.00 187 GLN A C 1
ATOM 1460 O O . GLN A 1 187 ? 14.649 1.638 -5.090 1.00 94.00 187 GLN A O 1
ATOM 1465 N N . GLN A 1 188 ? 14.839 3.066 -3.375 1.00 94.75 188 GLN A N 1
ATOM 1466 C CA . GLN A 1 188 ? 15.547 2.125 -2.510 1.00 94.75 188 GLN A CA 1
ATOM 1467 C C . GLN A 1 188 ? 14.717 0.874 -2.193 1.00 94.75 188 GLN A C 1
ATOM 1469 O O . GLN A 1 188 ? 15.262 -0.230 -2.171 1.00 94.75 188 GLN A O 1
ATOM 1474 N N . VAL A 1 189 ? 13.420 1.034 -1.917 1.00 95.44 189 VAL A N 1
ATOM 1475 C CA . VAL A 1 189 ? 12.526 -0.096 -1.625 1.00 95.44 189 VAL A CA 1
ATOM 1476 C C . VAL A 1 189 ? 12.302 -0.945 -2.872 1.00 95.44 189 VAL A C 1
ATOM 1478 O O . VAL A 1 189 ? 12.426 -2.166 -2.793 1.00 95.44 189 VAL A O 1
ATOM 1481 N N . LEU A 1 190 ? 12.053 -0.311 -4.020 1.00 95.31 190 LEU A N 1
ATOM 1482 C CA . LEU A 1 190 ? 11.841 -1.002 -5.287 1.00 95.31 190 LEU A CA 1
ATOM 1483 C C . LEU A 1 190 ? 13.092 -1.754 -5.745 1.00 95.31 190 LEU A C 1
ATOM 1485 O O . LEU A 1 190 ? 13.012 -2.942 -6.030 1.00 95.31 190 LEU A O 1
ATOM 1489 N N . GLU A 1 191 ? 14.257 -1.099 -5.754 1.00 95.19 191 GLU A N 1
ATOM 1490 C CA . GLU A 1 191 ? 15.527 -1.752 -6.087 1.00 95.19 191 GLU A CA 1
ATOM 1491 C C . GLU A 1 191 ? 15.775 -2.945 -5.166 1.00 95.19 191 GLU A C 1
ATOM 1493 O O . GLU A 1 191 ? 16.080 -4.030 -5.643 1.00 95.19 191 GLU A O 1
ATOM 1498 N N . LYS A 1 192 ? 15.582 -2.788 -3.852 1.00 95.44 192 LYS A N 1
ATOM 1499 C CA . LYS A 1 192 ? 15.761 -3.890 -2.902 1.00 95.44 192 LYS A CA 1
ATOM 1500 C C . LYS A 1 192 ? 14.825 -5.067 -3.196 1.00 95.44 192 LYS A C 1
ATOM 1502 O O . LYS A 1 192 ? 15.285 -6.204 -3.134 1.00 95.44 192 LYS A O 1
ATOM 1507 N N . ALA A 1 193 ? 13.550 -4.806 -3.483 1.00 95.06 193 ALA A N 1
ATOM 1508 C CA . ALA A 1 193 ? 12.567 -5.844 -3.787 1.00 95.06 193 ALA A CA 1
ATOM 1509 C C . ALA A 1 193 ? 12.922 -6.586 -5.085 1.00 95.06 193 ALA A C 1
ATOM 1511 O O . ALA A 1 193 ? 13.062 -7.806 -5.086 1.00 95.06 193 ALA A O 1
ATOM 1512 N N . VAL A 1 194 ? 13.193 -5.845 -6.161 1.00 94.69 194 VAL A N 1
ATOM 1513 C CA . VAL A 1 194 ? 13.528 -6.418 -7.471 1.00 94.69 194 VAL A CA 1
ATOM 1514 C C . VAL A 1 194 ? 14.869 -7.158 -7.428 1.00 94.69 194 VAL A C 1
ATOM 1516 O O . VAL A 1 194 ? 15.002 -8.258 -7.961 1.00 94.69 194 VAL A O 1
ATOM 1519 N N . PHE A 1 195 ? 15.872 -6.606 -6.742 1.00 95.25 195 PHE A N 1
ATOM 1520 C CA . PHE A 1 195 ? 17.167 -7.265 -6.566 1.00 95.25 195 PHE A CA 1
ATOM 1521 C C . PHE A 1 195 ? 17.043 -8.555 -5.763 1.00 95.25 195 PHE A C 1
ATOM 1523 O O . PHE A 1 195 ? 17.722 -9.531 -6.076 1.00 95.25 195 PHE A O 1
ATOM 1530 N N . HIS A 1 196 ? 16.167 -8.581 -4.756 1.00 95.06 196 HIS A N 1
ATOM 1531 C CA . HIS A 1 196 ? 15.872 -9.797 -4.011 1.00 95.06 196 HIS A CA 1
ATOM 1532 C C . HIS A 1 196 ? 15.206 -10.856 -4.897 1.00 95.06 196 HIS A C 1
ATOM 1534 O O . HIS A 1 196 ? 15.661 -11.997 -4.896 1.00 95.06 196 HIS A O 1
ATOM 1540 N N . TYR A 1 197 ? 14.206 -10.464 -5.692 1.00 93.69 197 TYR A N 1
ATOM 1541 C CA . TYR A 1 197 ? 13.477 -11.351 -6.600 1.00 93.69 197 TYR A CA 1
ATOM 1542 C C . TYR A 1 197 ? 14.392 -12.007 -7.650 1.00 93.69 197 TYR A C 1
ATOM 1544 O O . TYR A 1 197 ? 14.362 -13.222 -7.829 1.00 93.69 197 TYR A O 1
ATOM 1552 N N . TYR A 1 198 ? 15.264 -11.224 -8.293 1.00 94.00 198 TYR A N 1
ATOM 1553 C CA . TYR A 1 198 ? 16.199 -11.723 -9.312 1.00 94.00 198 TYR A CA 1
ATOM 1554 C C . TYR A 1 198 ? 17.534 -12.240 -8.754 1.00 94.00 198 TYR A C 1
ATOM 1556 O O . TYR A 1 198 ? 18.358 -12.765 -9.500 1.00 94.00 198 TYR A O 1
ATOM 1564 N N . GLY A 1 199 ? 17.793 -12.080 -7.454 1.00 93.25 199 GLY A N 1
ATOM 1565 C CA . GLY A 1 199 ? 19.066 -12.466 -6.836 1.00 93.25 199 GLY A CA 1
ATOM 1566 C C . GLY A 1 199 ? 20.277 -11.654 -7.322 1.00 93.25 199 GLY A C 1
ATOM 1567 O O . GLY A 1 199 ? 21.404 -12.152 -7.307 1.00 93.25 199 GLY A O 1
ATOM 1568 N N . VAL A 1 200 ? 20.060 -10.411 -7.753 1.00 96.31 200 VAL A N 1
ATOM 1569 C CA . VAL A 1 200 ? 21.100 -9.495 -8.253 1.00 96.31 200 VAL A CA 1
ATOM 1570 C C . VAL A 1 200 ? 21.470 -8.455 -7.194 1.00 96.31 200 VAL A C 1
ATOM 1572 O O . VAL A 1 200 ? 20.834 -8.352 -6.151 1.00 96.31 200 VAL A O 1
ATOM 1575 N N . SER A 1 201 ? 22.533 -7.682 -7.426 1.00 92.00 201 SER A N 1
ATOM 1576 C CA . SER A 1 201 ? 22.997 -6.661 -6.463 1.00 92.00 201 SER A CA 1
ATOM 1577 C C . SER A 1 201 ? 23.125 -5.249 -7.036 1.00 92.00 201 SER A C 1
ATOM 1579 O O . SER A 1 201 ? 23.521 -4.329 -6.317 1.00 92.00 201 SER A O 1
ATOM 1581 N N . SER A 1 202 ? 22.797 -5.059 -8.315 1.00 93.50 202 SER A N 1
ATOM 1582 C CA . SER A 1 202 ? 22.827 -3.750 -8.966 1.00 93.50 202 SER A CA 1
ATOM 1583 C C . SER A 1 202 ? 21.801 -3.638 -10.093 1.00 93.50 202 SER A C 1
ATOM 1585 O O . SER A 1 202 ? 21.393 -4.638 -10.683 1.00 93.50 202 SER A O 1
ATOM 1587 N N . LEU A 1 203 ? 21.436 -2.396 -10.427 1.00 92.19 203 LEU A N 1
ATOM 1588 C CA . LEU A 1 203 ? 20.511 -2.082 -11.521 1.00 92.19 203 LEU A CA 1
ATOM 1589 C C . LEU A 1 203 ? 21.070 -2.505 -12.889 1.00 92.19 203 LEU A C 1
ATOM 1591 O O . LEU A 1 203 ? 20.330 -2.946 -13.758 1.00 92.19 203 LEU A O 1
ATOM 1595 N N . GLU A 1 204 ? 22.383 -2.382 -13.084 1.00 92.69 204 GLU A N 1
ATOM 1596 C CA . GLU A 1 204 ? 23.046 -2.806 -14.321 1.00 92.69 204 GLU A CA 1
ATOM 1597 C C . GLU A 1 204 ? 22.979 -4.328 -14.490 1.00 92.69 204 GLU A C 1
ATOM 1599 O O . GLU A 1 204 ? 22.643 -4.809 -15.568 1.00 92.69 204 GLU A O 1
ATOM 1604 N N . GLN A 1 205 ? 23.229 -5.081 -13.412 1.00 93.00 205 GLN A N 1
ATOM 1605 C CA . GLN A 1 205 ? 23.114 -6.538 -13.426 1.00 93.00 205 GLN A CA 1
ATOM 1606 C C . GLN A 1 205 ? 21.666 -6.977 -13.653 1.00 93.00 205 GLN A C 1
ATOM 1608 O O . GLN A 1 205 ? 21.436 -7.888 -14.441 1.00 93.00 205 GLN A O 1
ATOM 1613 N N . LEU A 1 206 ? 20.706 -6.309 -13.003 1.00 93.56 206 LEU A N 1
ATOM 1614 C CA . LEU A 1 206 ? 19.283 -6.531 -13.234 1.00 93.56 206 LEU A CA 1
ATOM 1615 C C . LEU A 1 206 ? 18.945 -6.369 -14.717 1.00 93.56 206 LEU A C 1
ATOM 1617 O O . LEU A 1 206 ? 18.474 -7.313 -15.332 1.00 93.56 206 LEU A O 1
ATOM 1621 N N . ASN A 1 207 ? 19.228 -5.196 -15.291 1.00 93.19 207 ASN A N 1
ATOM 1622 C CA . ASN A 1 207 ? 18.890 -4.879 -16.678 1.00 93.19 207 ASN A CA 1
ATOM 1623 C C . ASN A 1 207 ? 19.594 -5.798 -17.688 1.00 93.19 207 ASN A C 1
ATOM 1625 O O . ASN A 1 207 ? 19.057 -6.018 -18.765 1.00 93.19 207 ASN A O 1
ATOM 1629 N N . ALA A 1 208 ? 20.767 -6.345 -17.358 1.00 92.06 208 ALA A N 1
ATOM 1630 C CA . ALA A 1 208 ? 21.429 -7.351 -18.185 1.00 92.06 208 ALA A CA 1
ATOM 1631 C C . ALA A 1 208 ? 20.744 -8.729 -18.119 1.00 92.06 208 ALA A C 1
ATOM 1633 O O . ALA A 1 208 ? 20.713 -9.427 -19.128 1.00 92.06 208 ALA A O 1
ATOM 1634 N N . GLU A 1 209 ? 20.208 -9.111 -16.956 1.00 90.50 209 GLU A N 1
ATOM 1635 C CA . GLU A 1 209 ? 19.495 -10.380 -16.749 1.00 90.50 209 GLU A CA 1
ATOM 1636 C C . GLU A 1 209 ? 18.126 -10.382 -17.443 1.00 90.50 209 GLU A C 1
ATOM 1638 O O . GLU A 1 209 ? 17.730 -11.381 -18.036 1.00 90.50 209 GLU A O 1
ATOM 1643 N N . ILE A 1 210 ? 17.415 -9.253 -17.383 1.00 90.50 210 ILE A N 1
ATOM 1644 C CA . ILE A 1 210 ? 16.038 -9.129 -17.883 1.00 90.50 210 ILE A CA 1
ATOM 1645 C C . ILE A 1 210 ? 15.938 -8.615 -19.322 1.00 90.50 210 ILE A C 1
ATOM 1647 O O . ILE A 1 210 ? 14.840 -8.531 -19.874 1.00 90.50 210 ILE A O 1
ATOM 1651 N N . ALA A 1 211 ? 17.065 -8.236 -19.933 1.00 83.44 211 ALA A N 1
ATOM 1652 C CA . ALA A 1 211 ? 17.069 -7.749 -21.302 1.00 83.44 211 ALA A CA 1
ATOM 1653 C C . ALA A 1 211 ? 16.470 -8.816 -22.236 1.00 83.44 211 ALA A C 1
ATOM 1655 O O . ALA A 1 211 ? 16.896 -9.977 -22.191 1.00 83.44 211 ALA A O 1
ATOM 1656 N N . PRO A 1 212 ? 15.518 -8.448 -23.113 1.00 74.00 212 PRO A N 1
ATOM 1657 C CA . PRO A 1 212 ? 14.950 -9.393 -24.057 1.00 74.00 212 PRO A CA 1
ATOM 1658 C C . PRO A 1 212 ? 16.073 -9.966 -24.920 1.00 74.00 212 PRO A C 1
ATOM 1660 O O . PRO A 1 212 ? 16.859 -9.233 -25.524 1.00 74.00 212 PRO A O 1
ATOM 1663 N N . THR A 1 213 ? 16.171 -11.294 -24.968 1.00 63.19 213 THR A N 1
ATOM 1664 C CA . THR A 1 213 ? 17.125 -11.959 -25.854 1.00 63.19 213 THR A CA 1
ATOM 1665 C C . THR A 1 213 ? 16.732 -11.609 -27.288 1.00 63.19 213 THR A C 1
ATOM 1667 O O . THR A 1 213 ? 15.577 -11.804 -27.669 1.00 63.19 213 THR A O 1
ATOM 1670 N N . GLU A 1 214 ? 17.669 -11.097 -28.092 1.00 56.97 214 GLU A N 1
ATOM 1671 C CA . GLU A 1 214 ? 17.419 -10.679 -29.486 1.00 56.97 214 GLU A CA 1
ATOM 1672 C C . GLU A 1 214 ? 16.799 -11.799 -30.362 1.00 56.97 214 GLU A C 1
ATOM 1674 O O . GLU A 1 214 ? 16.246 -11.520 -31.423 1.00 56.97 214 GLU A O 1
ATOM 1679 N N . ASP A 1 215 ? 16.797 -13.052 -29.888 1.00 48.56 215 ASP A N 1
ATOM 1680 C CA . ASP A 1 215 ? 16.137 -14.216 -30.495 1.00 48.56 215 ASP A CA 1
ATOM 1681 C C . ASP A 1 215 ? 14.591 -14.198 -30.449 1.00 48.56 215 ASP A C 1
ATOM 1683 O O . ASP A 1 215 ? 13.949 -14.923 -31.211 1.00 48.56 215 ASP A O 1
ATOM 1687 N N . ALA A 1 216 ? 13.952 -13.378 -29.604 1.00 48.91 216 ALA A N 1
ATOM 1688 C CA . ALA A 1 216 ? 12.484 -13.284 -29.557 1.00 48.91 216 ALA A CA 1
ATOM 1689 C C . ALA A 1 216 ? 11.895 -12.348 -30.634 1.00 48.91 216 ALA A C 1
ATOM 1691 O O . ALA A 1 216 ? 10.690 -12.377 -30.892 1.00 48.91 216 ALA A O 1
ATOM 1692 N N . ALA A 1 217 ? 12.734 -11.552 -31.305 1.00 46.78 217 ALA A N 1
ATOM 1693 C CA . ALA A 1 217 ? 12.311 -10.654 -32.378 1.00 46.78 217 ALA A CA 1
ATOM 1694 C C . ALA A 1 217 ? 12.204 -11.338 -33.760 1.00 46.78 217 ALA A C 1
ATOM 1696 O O . ALA A 1 217 ? 11.725 -10.707 -34.702 1.00 46.78 217 ALA A O 1
ATOM 1697 N N . ASP A 1 218 ? 12.588 -12.618 -33.896 1.00 46.47 218 ASP A N 1
ATOM 1698 C CA . ASP A 1 218 ? 12.654 -13.315 -35.197 1.00 46.47 218 ASP A CA 1
ATOM 1699 C C . ASP A 1 218 ? 11.797 -14.597 -35.293 1.00 46.47 218 ASP A C 1
ATOM 1701 O O . ASP A 1 218 ? 12.052 -15.486 -36.103 1.00 46.47 218 ASP A O 1
ATOM 1705 N N . ALA A 1 219 ? 10.731 -14.712 -34.490 1.00 49.09 219 ALA A N 1
ATOM 1706 C CA . ALA A 1 219 ? 9.836 -15.881 -34.516 1.00 49.09 219 ALA A CA 1
ATOM 1707 C C . ALA A 1 219 ? 8.361 -15.559 -34.839 1.00 49.09 219 ALA A C 1
ATOM 1709 O O . ALA A 1 219 ? 7.472 -16.352 -34.530 1.00 49.09 219 ALA A O 1
ATOM 1710 N N . GLY A 1 220 ? 8.079 -14.419 -35.487 1.00 45.22 220 GLY A N 1
ATOM 1711 C CA . GLY A 1 220 ? 6.700 -13.967 -35.745 1.00 45.22 220 GLY A CA 1
ATOM 1712 C C . GLY A 1 220 ? 6.432 -13.223 -37.058 1.00 45.22 220 GLY A C 1
ATOM 1713 O O . GLY A 1 220 ? 5.333 -12.706 -37.238 1.00 45.22 220 GLY A O 1
ATOM 1714 N N . GLY A 1 221 ? 7.384 -13.162 -37.993 1.00 36.31 221 GLY A N 1
ATOM 1715 C CA . GLY A 1 221 ? 7.228 -12.447 -39.263 1.00 36.31 221 GLY A CA 1
ATOM 1716 C C . GLY A 1 221 ? 7.368 -13.363 -40.470 1.00 36.31 221 GLY A C 1
ATOM 1717 O O . GLY A 1 221 ? 8.418 -13.408 -41.102 1.00 36.31 221 GLY A O 1
ATOM 1718 N N . THR A 1 222 ? 6.305 -14.086 -40.825 1.00 38.84 222 THR A N 1
ATOM 1719 C CA . THR A 1 222 ? 6.212 -14.806 -42.102 1.00 38.84 222 THR A CA 1
ATOM 1720 C C . THR A 1 222 ? 6.671 -13.915 -43.251 1.00 38.84 222 THR A C 1
ATOM 1722 O O . THR A 1 222 ? 6.104 -12.843 -43.470 1.00 38.84 222 THR A O 1
ATOM 1725 N N . ALA A 1 223 ? 7.666 -14.387 -43.999 1.00 47.84 223 ALA A N 1
ATOM 1726 C CA . ALA A 1 223 ? 8.173 -13.776 -45.213 1.00 47.84 223 ALA A CA 1
ATOM 1727 C C . ALA A 1 223 ? 7.038 -13.371 -46.171 1.00 47.84 223 ALA A C 1
ATOM 1729 O O . ALA A 1 223 ? 6.592 -14.159 -47.007 1.00 47.84 223 ALA A O 1
ATOM 1730 N N . ARG A 1 224 ? 6.610 -12.107 -46.117 1.00 38.88 224 ARG A N 1
ATOM 1731 C CA . ARG A 1 224 ? 6.004 -11.453 -47.271 1.00 38.88 224 ARG A CA 1
ATOM 1732 C C . ARG A 1 224 ? 7.125 -10.721 -47.973 1.00 38.88 224 ARG A C 1
ATOM 1734 O O . ARG A 1 224 ? 7.477 -9.602 -47.627 1.00 38.88 224 ARG A O 1
ATOM 1741 N N . GLN A 1 225 ? 7.697 -11.421 -48.948 1.00 42.62 225 GLN A N 1
ATOM 1742 C CA . GLN A 1 225 ? 8.535 -10.839 -49.982 1.00 42.62 225 GLN A CA 1
ATOM 1743 C C . GLN A 1 225 ? 7.962 -9.474 -50.372 1.00 42.62 225 GLN A C 1
ATOM 1745 O O . GLN A 1 225 ? 6.830 -9.396 -50.860 1.00 42.62 225 GLN A O 1
ATOM 1750 N N . SER A 1 226 ? 8.743 -8.416 -50.160 1.00 39.34 226 SER A N 1
ATOM 1751 C CA . SER A 1 226 ? 8.553 -7.138 -50.829 1.00 39.34 226 SER A CA 1
ATOM 1752 C C . SER A 1 226 ? 8.659 -7.391 -52.329 1.00 39.34 226 SER A C 1
ATOM 1754 O O . SER A 1 226 ? 9.727 -7.304 -52.926 1.00 39.34 226 SER A O 1
ATOM 1756 N N . ARG A 1 227 ? 7.533 -7.759 -52.942 1.00 40.97 227 ARG A N 1
ATOM 1757 C CA . ARG A 1 227 ? 7.304 -7.561 -54.366 1.00 40.97 227 ARG A CA 1
ATOM 1758 C C . ARG A 1 227 ? 7.118 -6.066 -54.555 1.00 40.97 227 ARG A C 1
ATOM 1760 O O . ARG A 1 227 ? 6.004 -5.556 -54.548 1.00 40.97 227 ARG A O 1
ATOM 1767 N N . SER A 1 228 ? 8.236 -5.366 -54.669 1.00 48.81 228 SER A N 1
ATOM 1768 C CA . SER A 1 228 ? 8.306 -4.083 -55.348 1.00 48.81 228 SER A CA 1
ATOM 1769 C C . SER A 1 228 ? 8.083 -4.332 -56.841 1.00 48.81 228 SER A C 1
ATOM 1771 O O . SER A 1 228 ? 9.045 -4.390 -57.599 1.00 48.81 228 SER A O 1
ATOM 1773 N N . ASP A 1 229 ? 6.831 -4.585 -57.218 1.00 48.78 229 ASP A N 1
ATOM 1774 C CA . ASP A 1 229 ? 6.327 -4.441 -58.584 1.00 48.78 229 ASP A CA 1
ATOM 1775 C C . ASP A 1 229 ? 4.790 -4.469 -58.537 1.00 48.78 229 ASP A C 1
ATOM 1777 O O . ASP A 1 229 ? 4.155 -5.523 -58.604 1.00 48.78 229 ASP A O 1
ATOM 1781 N N . ILE A 1 230 ? 4.189 -3.305 -58.291 1.00 45.34 230 ILE A N 1
ATOM 1782 C CA . ILE A 1 230 ? 2.798 -3.034 -58.654 1.00 45.34 230 ILE A CA 1
ATOM 1783 C C . ILE A 1 230 ? 2.851 -1.785 -59.525 1.00 45.34 230 ILE A C 1
ATOM 1785 O O . ILE A 1 230 ? 3.146 -0.686 -59.054 1.00 45.34 230 ILE A O 1
ATOM 1789 N N . GLU A 1 231 ? 2.623 -2.028 -60.811 1.00 51.19 231 GLU A N 1
ATOM 1790 C CA . GLU A 1 231 ? 2.434 -1.070 -61.888 1.00 51.19 231 GLU A CA 1
ATOM 1791 C C . GLU A 1 231 ? 1.458 0.040 -61.477 1.00 51.19 231 GLU A C 1
ATOM 1793 O O . GLU A 1 231 ? 0.299 -0.206 -61.136 1.00 51.19 231 GLU A O 1
ATOM 1798 N N . ILE A 1 232 ? 1.925 1.285 -61.552 1.00 46.78 232 ILE A N 1
ATOM 1799 C CA . ILE A 1 232 ? 1.064 2.465 -61.577 1.00 46.78 232 ILE A CA 1
ATOM 1800 C C . ILE A 1 232 ? 0.424 2.486 -62.968 1.00 46.78 232 ILE A C 1
ATOM 1802 O O . ILE A 1 232 ? 1.022 2.944 -63.940 1.00 46.78 232 ILE A O 1
ATOM 1806 N N . GLY A 1 233 ? -0.769 1.902 -63.055 1.00 40.09 233 GLY A N 1
ATOM 1807 C CA . GLY A 1 233 ? -1.623 1.952 -64.230 1.00 40.09 233 GLY A CA 1
ATOM 1808 C C . GLY A 1 233 ? -2.133 3.371 -64.476 1.00 40.09 233 GLY A C 1
ATOM 1809 O O . GLY A 1 233 ? -2.773 3.976 -63.618 1.00 40.09 233 GLY A O 1
ATOM 1810 N N . ASP A 1 234 ? -1.816 3.860 -65.668 1.00 50.22 234 ASP A N 1
ATOM 1811 C CA . ASP A 1 234 ? -2.405 4.988 -66.387 1.00 50.22 234 ASP A CA 1
ATOM 1812 C C . ASP A 1 234 ? -3.935 5.066 -66.195 1.00 50.22 234 ASP A C 1
ATOM 1814 O O . ASP A 1 234 ? -4.650 4.116 -66.522 1.00 50.22 234 ASP A O 1
ATOM 1818 N N . GLY A 1 235 ? -4.446 6.171 -65.632 1.00 50.31 235 GLY A N 1
ATOM 1819 C CA . GLY A 1 235 ? -5.895 6.352 -65.461 1.00 50.31 235 GLY A CA 1
ATOM 1820 C C . GLY A 1 235 ? -6.383 7.275 -64.341 1.00 50.31 235 GLY A C 1
ATOM 1821 O O . GLY A 1 235 ? -7.498 7.073 -63.865 1.00 50.31 235 GLY A O 1
ATOM 1822 N N . ILE A 1 236 ? -5.606 8.272 -63.904 1.00 46.75 236 ILE A N 1
ATOM 1823 C CA . ILE A 1 236 ? -6.126 9.339 -63.030 1.00 46.75 236 ILE A CA 1
ATOM 1824 C C . ILE A 1 236 ? -6.062 10.657 -63.799 1.00 46.75 236 ILE A C 1
ATOM 1826 O O . ILE A 1 236 ? -4.997 11.246 -63.967 1.00 46.75 236 ILE A O 1
ATOM 1830 N N . ASP A 1 237 ? -7.218 11.056 -64.318 1.00 50.00 237 ASP A N 1
ATOM 1831 C CA . ASP A 1 237 ? -7.450 12.292 -65.060 1.00 50.00 237 ASP A CA 1
ATOM 1832 C C . ASP A 1 237 ? -7.408 13.495 -64.094 1.00 50.00 237 ASP A C 1
ATOM 1834 O O . ASP A 1 237 ? -8.206 13.537 -63.147 1.00 50.00 237 ASP A O 1
ATOM 1838 N N . PRO A 1 238 ? -6.476 14.456 -64.246 1.00 52.78 238 PRO A N 1
ATOM 1839 C CA . PRO A 1 238 ? -6.476 15.658 -63.430 1.00 52.78 238 PRO A CA 1
ATOM 1840 C C . PRO A 1 238 ? -7.600 16.580 -63.909 1.00 52.78 238 PRO A C 1
ATOM 1842 O O . PRO A 1 238 ? -7.537 17.165 -64.988 1.00 52.78 238 PRO A O 1
ATOM 1845 N N . LEU A 1 239 ? -8.626 16.700 -63.067 1.00 39.75 239 LEU A N 1
ATOM 1846 C CA . LEU A 1 239 ? -9.794 17.546 -63.269 1.00 39.75 239 LEU A CA 1
ATOM 1847 C C . LEU A 1 239 ? -9.382 18.986 -63.616 1.00 39.75 239 LEU A C 1
ATOM 1849 O O . LEU A 1 239 ? -8.924 19.753 -62.769 1.00 39.75 239 LEU A O 1
ATOM 1853 N N . VAL A 1 240 ? -9.580 19.330 -64.885 1.00 47.75 240 VAL A N 1
ATOM 1854 C CA . VAL A 1 240 ? -9.555 20.689 -65.418 1.00 47.75 240 VAL A CA 1
ATOM 1855 C C . VAL A 1 240 ? -10.812 21.402 -64.923 1.00 47.75 240 VAL A C 1
ATOM 1857 O O . VAL A 1 240 ? -11.925 20.915 -65.115 1.00 47.75 240 VAL A O 1
ATOM 1860 N N . THR A 1 241 ? -10.652 22.563 -64.303 1.00 36.53 241 THR A N 1
ATOM 1861 C CA . THR A 1 241 ? -11.746 23.519 -64.108 1.00 36.53 241 THR A CA 1
ATOM 1862 C C . THR A 1 241 ? -11.165 24.901 -64.362 1.00 36.53 241 THR A C 1
ATOM 1864 O O . THR A 1 241 ? -10.583 25.518 -63.471 1.00 36.53 241 THR A O 1
ATOM 1867 N N . ASP A 1 242 ? -11.298 25.338 -65.609 1.00 39.78 242 ASP A N 1
ATOM 1868 C CA . ASP A 1 242 ? -11.184 26.731 -66.014 1.00 39.78 242 ASP A CA 1
ATOM 1869 C C . ASP A 1 242 ? -12.581 27.377 -66.010 1.00 39.78 242 ASP A C 1
ATOM 1871 O O . ASP A 1 242 ? -13.557 26.770 -66.457 1.00 39.78 242 ASP A O 1
ATOM 1875 N N . SER A 1 243 ? -12.586 28.641 -65.575 1.00 36.22 243 SER A N 1
ATOM 1876 C CA . SER A 1 243 ? -13.496 29.735 -65.951 1.00 36.22 243 SER A CA 1
ATOM 1877 C C . SER A 1 243 ? -14.871 29.877 -65.269 1.00 36.22 243 SER A C 1
ATOM 1879 O O . SER A 1 243 ? -15.856 29.256 -65.650 1.00 36.22 243 SER A O 1
ATOM 1881 N N . ASP A 1 244 ? -14.877 30.797 -64.295 1.00 38.00 244 ASP A N 1
ATOM 1882 C CA . ASP A 1 244 ? -15.532 32.124 -64.312 1.00 38.00 244 ASP A CA 1
ATOM 1883 C C . ASP A 1 244 ? -17.067 32.326 -64.418 1.00 38.00 244 ASP A C 1
ATOM 1885 O O . ASP A 1 244 ? -17.778 31.710 -65.203 1.00 38.00 244 ASP A O 1
ATOM 1889 N N . GLU A 1 245 ? -17.461 33.381 -63.682 1.00 35.25 245 GLU A N 1
ATOM 1890 C CA . GLU A 1 245 ? -18.641 34.270 -63.756 1.00 35.25 245 GLU A CA 1
ATOM 1891 C C . GLU A 1 245 ? -19.901 34.021 -62.883 1.00 35.25 245 GLU A C 1
ATOM 1893 O O . GLU A 1 245 ? -20.764 33.199 -63.173 1.00 35.25 245 GLU A O 1
ATOM 1898 N N . SER A 1 246 ? -19.980 34.863 -61.835 1.00 34.16 246 SER A N 1
ATOM 1899 C CA . SER A 1 246 ? -20.965 35.950 -61.604 1.00 34.16 246 SER A CA 1
ATOM 1900 C C . SER A 1 246 ? -22.430 35.690 -61.200 1.00 34.16 246 SER A C 1
ATOM 1902 O O . SER A 1 246 ? -23.191 35.015 -61.881 1.00 34.16 246 SER A O 1
ATOM 1904 N N . ASP A 1 247 ? -22.799 36.469 -60.171 1.00 35.19 247 ASP A N 1
ATOM 1905 C CA . ASP A 1 247 ? -24.077 37.145 -59.875 1.00 35.19 247 ASP A CA 1
ATOM 1906 C C . ASP A 1 247 ? -25.241 36.425 -59.146 1.00 35.19 247 ASP A C 1
ATOM 1908 O O . ASP A 1 247 ? -26.051 35.704 -59.718 1.00 35.19 247 ASP A O 1
ATOM 1912 N N . ASP A 1 248 ? -25.312 36.757 -57.846 1.00 35.44 248 ASP A N 1
ATOM 1913 C CA . ASP A 1 248 ? -26.324 37.615 -57.188 1.00 35.44 248 ASP A CA 1
ATOM 1914 C C . ASP A 1 248 ? -27.758 37.134 -56.831 1.00 35.44 248 ASP A C 1
ATOM 1916 O O . ASP A 1 248 ? -28.406 36.353 -57.519 1.00 35.44 248 ASP A O 1
ATOM 1920 N N . GLU A 1 249 ? -28.245 37.755 -55.739 1.00 34.09 249 GLU A N 1
ATOM 1921 C CA . GLU A 1 249 ? -29.640 37.929 -55.266 1.00 34.09 249 GLU A CA 1
ATOM 1922 C C . GLU A 1 249 ? -30.290 36.900 -54.288 1.00 34.09 249 GLU A C 1
ATOM 1924 O O . GLU A 1 249 ? -30.927 35.917 -54.649 1.00 34.09 249 GLU A O 1
ATOM 1929 N N . GLN A 1 250 ? -30.198 37.250 -52.994 1.00 36.25 250 GLN A N 1
ATOM 1930 C CA . GLN A 1 250 ? -31.296 37.668 -52.088 1.00 36.25 250 GLN A CA 1
ATOM 1931 C C . GLN A 1 250 ? -32.473 36.726 -51.669 1.00 36.25 250 GLN A C 1
ATOM 1933 O O . GLN A 1 250 ? -33.302 36.297 -52.461 1.00 36.25 250 GLN A O 1
ATOM 1938 N N . SER A 1 251 ? -32.661 36.670 -50.331 1.00 35.31 251 SER A N 1
ATOM 1939 C CA . SER A 1 251 ? -33.921 36.802 -49.541 1.00 35.31 251 SER A CA 1
ATOM 1940 C C . SER A 1 251 ? -34.561 35.610 -48.796 1.00 35.31 251 SER A C 1
ATOM 1942 O O . SER A 1 251 ? -35.146 34.717 -49.394 1.00 35.31 251 SER A O 1
ATOM 1944 N N . GLY A 1 252 ? -34.634 35.791 -47.460 1.00 28.83 252 GLY A N 1
ATOM 1945 C CA . GLY A 1 252 ? -35.783 35.509 -46.570 1.00 28.83 252 GLY A CA 1
ATOM 1946 C C . GLY A 1 252 ? -35.978 34.062 -46.083 1.00 28.83 252 GLY A C 1
ATOM 1947 O O . GLY A 1 252 ? -35.730 33.120 -46.810 1.00 28.83 252 GLY A O 1
ATOM 1948 N N . ALA A 1 253 ? -36.498 33.744 -44.895 1.00 35.25 253 ALA A N 1
ATOM 1949 C CA . ALA A 1 253 ? -36.939 34.474 -43.709 1.00 35.25 253 ALA A CA 1
ATOM 1950 C C . ALA A 1 253 ? -37.439 33.419 -42.678 1.00 35.25 253 ALA A C 1
ATOM 1952 O O . ALA A 1 253 ? -38.078 32.447 -43.063 1.00 35.25 253 ALA A O 1
ATOM 1953 N N . THR A 1 254 ? -37.219 33.678 -41.379 1.00 31.41 254 THR A N 1
ATOM 1954 C CA . THR A 1 254 ? -38.041 33.290 -40.197 1.00 31.41 254 THR A CA 1
ATOM 1955 C C . THR A 1 254 ? -38.289 31.809 -39.837 1.00 31.41 254 THR A C 1
ATOM 1957 O O . THR A 1 254 ? -39.007 31.111 -40.538 1.00 31.41 254 THR A O 1
ATOM 1960 N N . GLN A 1 255 ? -37.933 31.394 -38.611 1.00 37.44 255 GLN A N 1
ATOM 1961 C CA . GLN A 1 255 ? -38.841 31.451 -37.444 1.00 37.44 255 GLN A CA 1
ATOM 1962 C C . GLN A 1 255 ? -38.164 31.014 -36.131 1.00 37.44 255 GLN A C 1
ATOM 1964 O O . GLN A 1 255 ? -37.421 30.042 -36.057 1.00 37.44 255 GLN A O 1
ATOM 1969 N N . SER A 1 256 ? -38.473 31.795 -35.101 1.00 36.81 256 SER A N 1
ATOM 1970 C CA . SER A 1 256 ? -38.154 31.676 -33.679 1.00 36.81 256 SER A CA 1
ATOM 1971 C C . SER A 1 256 ? -38.867 30.505 -32.992 1.00 36.81 256 SER A C 1
ATOM 1973 O O . SER A 1 256 ? -39.963 30.171 -33.418 1.00 36.81 256 SER A O 1
ATOM 1975 N N . THR A 1 257 ? -38.342 30.031 -31.848 1.00 31.38 257 THR A N 1
ATOM 1976 C CA . THR A 1 257 ? -39.024 30.099 -30.526 1.00 31.38 257 THR A CA 1
ATOM 1977 C C . THR A 1 257 ? -38.192 29.493 -29.381 1.00 31.38 257 THR A C 1
ATOM 1979 O O . THR A 1 257 ? -37.889 28.310 -29.432 1.00 31.38 257 THR A O 1
ATOM 1982 N N . GLN A 1 258 ? -37.948 30.328 -28.349 1.00 39.69 258 GLN A N 1
ATOM 1983 C CA . GLN A 1 258 ? -38.155 30.104 -26.892 1.00 39.69 258 GLN A CA 1
ATOM 1984 C C . GLN A 1 258 ? -37.412 28.954 -26.175 1.00 39.69 258 GLN A C 1
ATOM 1986 O O . GLN A 1 258 ? -37.246 27.880 -26.721 1.00 39.69 258 GLN A O 1
ATOM 1991 N N . SER A 1 259 ? -37.026 29.008 -24.896 1.00 33.59 259 SER A N 1
ATOM 1992 C CA . SER A 1 259 ? -37.046 29.983 -23.785 1.00 33.59 259 SER A CA 1
ATOM 1993 C C . SER A 1 259 ? -36.349 29.256 -22.613 1.00 33.59 259 SER A C 1
ATOM 1995 O O . SER A 1 259 ? -36.682 28.109 -22.355 1.00 33.59 259 SER A O 1
ATOM 1997 N N . GLN A 1 260 ? -35.280 29.808 -22.027 1.00 40.25 260 GLN A N 1
ATOM 1998 C CA . GLN A 1 260 ? -35.213 30.423 -20.679 1.00 40.25 260 GLN A CA 1
ATOM 1999 C C . GLN A 1 260 ? -35.083 29.478 -19.444 1.00 40.25 260 GLN A C 1
ATOM 2001 O O . GLN A 1 260 ? -35.465 28.316 -19.512 1.00 40.25 260 GLN A O 1
ATOM 2006 N N . PRO A 1 261 ? -34.492 29.983 -18.331 1.00 62.31 261 PRO A N 1
ATOM 2007 C CA . PRO A 1 261 ? -33.739 29.240 -17.304 1.00 62.31 261 PRO A CA 1
ATOM 2008 C C . PRO A 1 261 ? -34.348 29.356 -15.881 1.00 62.31 261 PRO A C 1
ATOM 2010 O O . PRO A 1 261 ? -35.406 29.957 -15.731 1.00 62.31 261 PRO A O 1
ATOM 2013 N N . SER A 1 262 ? -33.671 28.823 -14.843 1.00 33.53 262 SER A N 1
ATOM 2014 C CA . SER A 1 262 ? -33.637 29.211 -13.392 1.00 33.53 262 SER A CA 1
ATOM 2015 C C . SER A 1 262 ? -32.913 28.082 -12.618 1.00 33.53 262 SER A C 1
ATOM 2017 O O . SER A 1 262 ? -33.020 26.943 -13.050 1.00 33.53 262 SER A O 1
ATOM 2019 N N . SER A 1 263 ? -32.130 28.229 -11.539 1.00 35.97 263 SER A N 1
ATOM 2020 C CA . SER A 1 263 ? -32.198 29.062 -10.315 1.00 35.97 263 SER A CA 1
ATOM 2021 C C . SER A 1 263 ? -30.833 28.994 -9.577 1.00 35.97 263 SER A C 1
ATOM 2023 O O . SER A 1 263 ? -30.274 27.910 -9.464 1.00 35.97 263 SER A O 1
ATOM 2025 N N . THR A 1 264 ? -30.163 30.094 -9.211 1.00 35.53 264 THR A N 1
ATOM 2026 C CA . THR A 1 264 ? -30.198 30.826 -7.915 1.00 35.53 264 THR A CA 1
ATOM 2027 C C . THR A 1 264 ? -29.925 29.998 -6.650 1.00 35.53 264 THR A C 1
ATOM 2029 O O . THR A 1 264 ? -30.804 29.266 -6.210 1.00 35.53 264 THR A O 1
ATOM 2032 N N . GLN A 1 265 ? -28.812 30.286 -5.955 1.00 40.47 265 GLN A N 1
ATOM 2033 C CA . GLN A 1 265 ? -28.843 30.512 -4.502 1.00 40.47 265 GLN A CA 1
ATOM 2034 C C . GLN A 1 265 ? -27.665 31.361 -3.994 1.00 40.47 265 GLN A C 1
ATOM 2036 O O . GLN A 1 265 ? -26.495 31.092 -4.249 1.00 40.47 265 GLN A O 1
ATOM 2041 N N . SER A 1 266 ? -28.045 32.412 -3.274 1.00 41.56 266 SER A N 1
ATOM 2042 C CA . SER A 1 266 ? -27.234 33.399 -2.568 1.00 41.56 266 SER A CA 1
ATOM 2043 C C . SER A 1 266 ? -26.623 32.833 -1.284 1.00 41.56 266 SER A C 1
ATOM 2045 O O . SER A 1 266 ? -27.247 32.001 -0.628 1.00 41.56 266 SER A O 1
ATOM 2047 N N . ARG A 1 267 ? -25.504 33.403 -0.817 1.00 33.03 267 ARG A N 1
ATOM 2048 C CA . ARG A 1 267 ? -25.189 33.420 0.620 1.00 33.03 267 ARG A CA 1
ATOM 2049 C C . ARG A 1 267 ? -24.587 34.753 1.057 1.00 33.03 267 ARG A C 1
ATOM 2051 O O . ARG A 1 267 ? -23.660 35.280 0.455 1.00 33.03 267 ARG A O 1
ATOM 2058 N N . THR A 1 268 ? -25.224 35.288 2.087 1.00 33.28 268 THR A N 1
ATOM 2059 C CA . THR A 1 268 ? -25.067 36.589 2.729 1.00 33.28 268 THR A CA 1
ATOM 2060 C C . THR A 1 268 ? -24.013 36.578 3.834 1.00 33.28 268 THR A C 1
ATOM 2062 O O . THR A 1 268 ? -23.704 35.544 4.420 1.00 33.28 268 THR A O 1
ATOM 2065 N N . THR A 1 269 ? -23.524 37.778 4.127 1.00 36.50 269 THR A N 1
ATOM 2066 C CA . THR A 1 269 ? -22.630 38.195 5.212 1.00 36.50 269 THR A CA 1
ATOM 2067 C C . THR A 1 269 ? -23.325 38.299 6.580 1.00 36.50 269 THR A C 1
ATOM 2069 O O . THR A 1 269 ? -24.526 38.561 6.614 1.00 36.50 269 THR A O 1
ATOM 2072 N N . GLN A 1 270 ? -22.539 38.161 7.668 1.00 38.25 270 GLN A N 1
ATOM 2073 C CA . GLN A 1 270 ? -22.533 38.914 8.959 1.00 38.25 270 GLN A CA 1
ATOM 2074 C C . GLN A 1 270 ? -22.082 38.034 10.153 1.00 38.25 270 GLN A C 1
ATOM 2076 O O . GLN A 1 270 ? -22.669 36.983 10.377 1.00 38.25 270 GLN A O 1
ATOM 2081 N N . SER A 1 271 ? -20.953 38.383 10.805 1.00 34.81 271 SER A N 1
ATOM 2082 C CA . SER A 1 271 ? -20.843 38.947 12.189 1.00 34.81 271 SER A CA 1
ATOM 2083 C C . SER A 1 271 ? -20.754 37.838 13.263 1.00 34.81 271 SER A C 1
ATOM 2085 O O . SER A 1 271 ? -21.389 36.811 13.096 1.00 34.81 271 SER A O 1
ATOM 2087 N N . ASP A 1 272 ? -20.045 37.873 14.394 1.00 29.44 272 ASP A N 1
ATOM 2088 C CA . ASP A 1 272 ? -19.188 38.797 15.156 1.00 29.44 272 ASP A CA 1
ATOM 2089 C C . ASP A 1 272 ? -18.462 37.922 16.226 1.00 29.44 272 ASP A C 1
ATOM 2091 O O . ASP A 1 272 ? -18.811 36.755 16.410 1.00 29.44 272 ASP A O 1
ATOM 2095 N N . ALA A 1 273 ? -17.565 38.543 16.994 1.00 33.06 273 ALA A N 1
ATOM 2096 C CA . ALA A 1 273 ? -17.279 38.315 18.415 1.00 33.06 273 ALA A CA 1
ATOM 2097 C C . ALA A 1 273 ? -15.908 37.735 18.811 1.00 33.06 273 ALA A C 1
ATOM 2099 O O . ALA A 1 273 ? -15.601 36.549 18.717 1.00 33.06 273 ALA A O 1
ATOM 2100 N N . ALA A 1 274 ? -15.128 38.661 19.366 1.00 33.19 274 ALA A N 1
ATOM 2101 C CA . ALA A 1 274 ? -13.876 38.520 20.083 1.00 33.19 274 ALA A CA 1
ATOM 2102 C C . ALA A 1 274 ? -13.992 37.780 21.429 1.00 33.19 274 ALA A C 1
ATOM 2104 O O . ALA A 1 274 ? -15.015 37.834 22.111 1.00 33.19 274 ALA A O 1
ATOM 2105 N N . THR A 1 275 ? -12.867 37.236 21.897 1.00 31.11 275 THR A N 1
ATOM 2106 C CA . THR A 1 275 ? -12.476 37.316 23.314 1.00 31.11 275 THR A CA 1
ATOM 2107 C C . THR A 1 275 ? -10.964 37.143 23.454 1.00 31.11 275 THR A C 1
ATOM 2109 O O . THR A 1 275 ? -10.375 36.198 22.938 1.00 31.11 275 THR A O 1
ATOM 2112 N N . ALA A 1 276 ? -10.347 38.100 24.142 1.00 36.75 276 ALA A N 1
ATOM 2113 C CA . ALA A 1 276 ? -8.990 38.055 24.665 1.00 36.75 276 ALA A CA 1
ATOM 2114 C C . ALA A 1 276 ? -9.059 37.714 26.161 1.00 36.75 276 ALA A C 1
ATOM 2116 O O . ALA A 1 276 ? -9.994 38.171 26.814 1.00 36.75 276 ALA A O 1
ATOM 2117 N N . ASP A 1 277 ? -8.077 36.983 26.696 1.00 26.61 277 ASP A N 1
ATOM 2118 C CA . ASP A 1 277 ? -7.311 37.426 27.872 1.00 26.61 277 ASP A CA 1
ATOM 2119 C C . ASP A 1 277 ? -6.036 36.583 28.062 1.00 26.61 277 ASP A C 1
ATOM 2121 O O . ASP A 1 277 ? -5.942 35.436 27.623 1.00 26.61 277 ASP A O 1
ATOM 2125 N N . ALA A 1 278 ? -5.036 37.209 28.673 1.00 38.06 278 ALA A N 1
ATOM 2126 C CA . ALA A 1 278 ? -3.642 36.806 28.761 1.00 38.06 278 ALA A CA 1
ATOM 2127 C C . ALA A 1 278 ? -3.271 36.273 30.155 1.00 38.06 278 ALA A C 1
ATOM 2129 O O . ALA A 1 278 ? -3.896 36.632 31.144 1.00 38.06 278 ALA A O 1
ATOM 2130 N N . ALA A 1 279 ? -2.155 35.541 30.270 1.00 30.91 279 ALA A N 1
ATOM 2131 C CA . ALA A 1 279 ? -1.354 35.561 31.498 1.00 30.91 279 ALA A CA 1
ATOM 2132 C C . ALA A 1 279 ? 0.116 35.179 31.256 1.00 30.91 279 ALA A C 1
ATOM 2134 O O . ALA A 1 279 ? 0.470 34.051 30.922 1.00 30.91 279 ALA A O 1
ATOM 2135 N N . THR A 1 280 ? 0.958 36.181 31.480 1.00 32.16 280 THR A N 1
ATOM 2136 C CA . THR A 1 280 ? 2.417 36.201 31.601 1.00 32.16 280 THR A CA 1
ATOM 2137 C C . THR A 1 280 ? 2.907 35.469 32.854 1.00 32.16 280 THR A C 1
ATOM 2139 O O . THR A 1 280 ? 2.284 35.581 33.906 1.00 32.16 280 THR A O 1
ATOM 2142 N N . SER A 1 281 ? 4.096 34.854 32.803 1.00 31.09 281 SER A N 1
ATOM 2143 C CA . SER A 1 281 ? 5.035 34.811 33.942 1.00 31.09 281 SER A CA 1
ATOM 2144 C C . SER A 1 281 ? 6.475 34.575 33.471 1.00 31.09 281 SER A C 1
ATOM 2146 O O . SER A 1 281 ? 6.786 33.581 32.822 1.00 31.09 281 SER A O 1
ATOM 2148 N N . GLN A 1 282 ? 7.338 35.537 33.800 1.00 35.56 282 GLN A N 1
ATOM 2149 C CA . GLN A 1 282 ? 8.793 35.518 33.656 1.00 35.56 282 GLN A CA 1
ATOM 2150 C C . GLN A 1 282 ? 9.474 35.023 34.944 1.00 35.56 282 GLN A C 1
ATOM 2152 O O . GLN A 1 282 ? 8.941 35.201 36.036 1.00 35.56 282 GLN A O 1
ATOM 2157 N N . SER A 1 283 ? 10.737 34.617 34.771 1.00 33.00 283 SER A N 1
ATOM 2158 C CA . SER A 1 283 ? 11.872 34.669 35.714 1.00 33.00 283 SER A CA 1
ATOM 2159 C C . SER A 1 283 ? 12.294 33.379 36.416 1.00 33.00 283 SER A C 1
ATOM 2161 O O . SER A 1 283 ? 11.558 32.772 37.184 1.00 33.00 283 SER A O 1
ATOM 2163 N N . GLY A 1 284 ? 13.574 33.052 36.207 1.00 29.70 284 GLY A N 1
ATOM 2164 C CA . GLY A 1 284 ? 14.323 32.018 36.912 1.00 29.70 284 GLY A CA 1
ATOM 2165 C C . GLY A 1 284 ? 15.773 31.948 36.429 1.00 29.70 284 GLY A C 1
ATOM 2166 O O . GLY A 1 284 ? 16.151 31.018 35.731 1.00 29.70 284 GLY A O 1
ATOM 2167 N N . SER A 1 285 ? 16.560 32.974 36.763 1.00 32.59 285 SER A N 1
ATOM 2168 C CA . SER A 1 285 ? 18.020 33.026 36.612 1.00 32.59 285 SER A CA 1
ATOM 2169 C C . SER A 1 285 ? 18.711 32.030 37.557 1.00 32.59 285 SER A C 1
ATOM 2171 O O . SER A 1 285 ? 18.329 31.930 38.722 1.00 32.59 285 SER A O 1
ATOM 2173 N N . GLY A 1 286 ? 19.750 31.343 37.076 1.00 29.83 286 GLY A N 1
ATOM 2174 C CA . GLY A 1 286 ? 20.610 30.457 37.864 1.00 29.83 286 GLY A CA 1
ATOM 2175 C C . GLY A 1 286 ? 21.985 30.311 37.212 1.00 29.83 286 GLY A C 1
ATOM 2176 O O . GLY A 1 286 ? 22.127 29.680 36.172 1.00 29.83 286 GLY A O 1
ATOM 2177 N N . SER A 1 287 ? 22.978 30.953 37.819 1.00 31.41 287 SER A N 1
ATOM 2178 C CA . SER A 1 287 ? 24.374 31.049 37.386 1.00 31.41 287 SER A CA 1
ATOM 2179 C C . SER A 1 287 ? 25.246 29.907 37.935 1.00 31.41 287 SER A C 1
ATOM 2181 O O . SER A 1 287 ? 24.987 2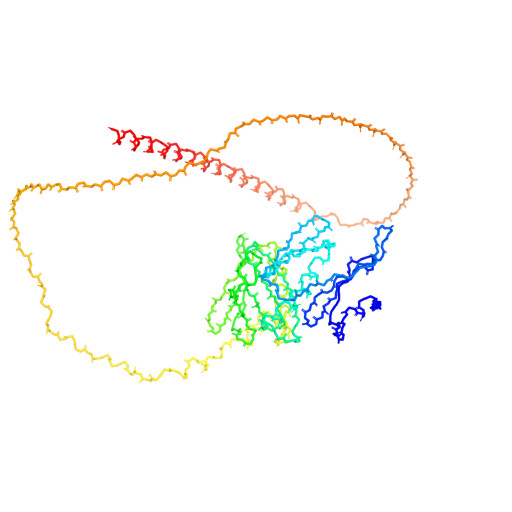9.405 39.026 1.00 31.41 287 SER A O 1
ATOM 2183 N N . SER A 1 288 ? 26.370 29.674 37.241 1.00 33.72 288 SER A N 1
ATOM 2184 C CA . SER A 1 288 ? 27.684 29.228 37.755 1.00 33.72 288 SER A CA 1
ATOM 2185 C C . SER A 1 288 ? 28.035 27.732 37.737 1.00 33.72 288 SER A C 1
ATOM 2187 O O . SER A 1 288 ? 27.466 26.923 38.460 1.00 33.72 288 SER A O 1
ATOM 2189 N N . GLY A 1 289 ? 29.123 27.420 37.021 1.00 29.95 289 GLY A N 1
ATOM 2190 C CA . GLY A 1 289 ? 29.887 26.175 37.138 1.00 29.95 289 GLY A CA 1
ATOM 2191 C C . GLY A 1 289 ? 31.079 26.136 36.176 1.00 29.95 289 GLY A C 1
ATOM 2192 O O . GLY A 1 289 ? 30.967 25.636 35.067 1.00 29.95 289 GLY A O 1
ATOM 2193 N N . THR A 1 290 ? 32.208 26.709 36.596 1.00 31.83 290 THR A N 1
ATOM 2194 C CA . THR A 1 290 ? 33.508 26.726 35.898 1.00 31.83 290 THR A CA 1
ATOM 2195 C C . THR A 1 290 ? 34.398 25.558 36.343 1.00 31.83 290 THR A C 1
ATOM 2197 O O . THR A 1 290 ? 34.444 25.265 37.537 1.00 31.83 290 THR A O 1
ATOM 2200 N N . SER A 1 291 ? 35.111 24.912 35.410 1.00 30.69 291 SER A N 1
ATOM 2201 C CA . SER A 1 291 ? 36.459 24.288 35.537 1.00 30.69 291 SER A CA 1
ATOM 2202 C C . SER A 1 291 ? 36.835 23.681 34.164 1.00 30.69 291 SER A C 1
ATOM 2204 O O . SER A 1 291 ? 36.051 22.925 33.608 1.00 30.69 291 SER A O 1
ATOM 2206 N N . GLN A 1 292 ? 37.845 24.191 33.435 1.00 34.38 292 GLN A N 1
ATOM 2207 C CA . GLN A 1 292 ? 39.284 23.816 33.473 1.00 34.38 292 GLN A CA 1
ATOM 2208 C C . GLN A 1 292 ? 39.527 22.313 33.202 1.00 34.38 292 GLN A C 1
ATOM 2210 O O . GLN A 1 292 ? 38.895 21.494 33.845 1.00 34.38 292 GLN A O 1
ATOM 2215 N N . GLN A 1 293 ? 40.455 21.829 32.367 1.00 33.75 293 GLN A N 1
ATOM 2216 C CA . GLN A 1 293 ? 41.525 22.377 31.520 1.00 33.75 293 GLN A CA 1
ATOM 2217 C C . GLN A 1 293 ? 42.183 21.182 30.772 1.00 33.75 293 GLN A C 1
ATOM 2219 O O . GLN A 1 293 ? 42.036 20.045 31.214 1.00 33.75 293 GLN A O 1
ATOM 2224 N N . ALA A 1 294 ? 42.998 21.500 29.751 1.00 30.98 294 ALA A N 1
ATOM 2225 C CA . ALA A 1 294 ? 44.062 20.705 29.103 1.00 30.98 294 ALA A CA 1
ATOM 2226 C C . ALA A 1 294 ? 43.621 19.827 27.920 1.00 30.98 294 ALA A C 1
ATOM 2228 O O . ALA A 1 294 ? 42.615 19.141 27.998 1.00 30.98 294 ALA A O 1
ATOM 2229 N N . SER A 1 295 ? 44.344 19.686 26.809 1.00 31.22 295 SER A N 1
ATOM 2230 C CA . SER A 1 295 ? 45.497 20.329 26.140 1.00 31.22 295 SER A CA 1
ATOM 2231 C C . SER A 1 295 ? 45.946 19.272 25.126 1.00 31.22 295 SER A C 1
ATOM 2233 O O . SER A 1 295 ? 46.096 18.117 25.522 1.00 31.22 295 SER A O 1
ATOM 2235 N N . GLY A 1 296 ? 46.227 19.620 23.868 1.00 28.77 296 GLY A N 1
ATOM 2236 C CA . GLY A 1 296 ? 46.850 18.636 22.980 1.00 28.77 296 GLY A CA 1
ATOM 2237 C C . GLY A 1 296 ? 46.907 18.968 21.495 1.00 28.77 296 GLY A C 1
ATOM 2238 O O . GLY A 1 296 ? 46.072 18.505 20.736 1.00 28.77 296 GLY A O 1
ATOM 2239 N N . SER A 1 297 ? 47.998 19.630 21.118 1.00 31.94 297 SER A N 1
ATOM 2240 C CA . SER A 1 297 ? 48.707 19.522 19.837 1.00 31.94 297 SER A CA 1
ATOM 2241 C C . SER A 1 297 ? 48.205 20.296 18.615 1.00 31.94 297 SER A C 1
ATOM 2243 O O . SER A 1 297 ? 47.237 19.961 17.941 1.00 31.94 297 SER A O 1
ATOM 2245 N N . GLU A 1 298 ? 49.032 21.281 18.286 1.00 37.03 298 GLU A N 1
ATOM 2246 C CA . GLU A 1 298 ? 49.215 21.925 16.995 1.00 37.03 298 GLU A CA 1
ATOM 2247 C C . GLU A 1 298 ? 49.647 20.913 15.917 1.00 37.03 298 GLU A C 1
ATOM 2249 O O . GLU A 1 298 ? 50.519 20.080 16.169 1.00 37.03 298 GLU A O 1
ATOM 2254 N N . ALA A 1 299 ? 49.068 21.019 14.718 1.00 38.22 299 ALA A N 1
ATOM 2255 C CA . ALA A 1 299 ? 49.756 21.048 13.419 1.00 38.22 299 ALA A CA 1
ATOM 2256 C C . ALA A 1 299 ? 48.717 21.049 12.281 1.00 38.22 299 ALA A C 1
ATOM 2258 O O . ALA A 1 299 ? 47.706 20.367 12.372 1.00 38.22 299 ALA A O 1
ATOM 2259 N N . GLN A 1 300 ? 49.038 21.747 11.184 1.00 40.09 300 GLN A N 1
ATOM 2260 C CA . GLN A 1 300 ? 48.289 21.881 9.917 1.00 40.09 300 GLN A CA 1
ATOM 2261 C C . GLN A 1 300 ? 47.354 23.096 9.817 1.00 40.09 300 GLN A C 1
ATOM 2263 O O . GLN A 1 300 ? 46.134 22.991 9.807 1.00 40.09 300 GLN A O 1
ATOM 2268 N N . SER A 1 301 ? 47.962 24.271 9.635 1.00 44.88 301 SER A N 1
ATOM 2269 C CA . SER A 1 301 ? 47.291 25.434 9.052 1.00 44.88 301 SER A CA 1
ATOM 2270 C C . SER A 1 301 ? 48.074 25.895 7.824 1.00 44.88 301 SER A C 1
ATOM 2272 O O . SER A 1 301 ? 49.070 26.605 7.937 1.00 44.88 301 SER A O 1
ATOM 2274 N N . SER A 1 302 ? 47.659 25.413 6.651 1.00 45.22 302 SER A N 1
ATOM 2275 C CA . SER A 1 302 ? 48.064 25.973 5.349 1.00 45.22 302 SER A CA 1
ATOM 2276 C C . SER A 1 302 ? 47.131 25.605 4.179 1.00 45.22 302 SER A C 1
ATOM 2278 O O . SER A 1 302 ? 47.497 25.814 3.027 1.00 45.22 302 SER A O 1
ATOM 2280 N N . SER A 1 303 ? 45.906 25.120 4.430 1.00 45.47 303 SER A N 1
ATOM 2281 C CA . SER A 1 303 ? 44.955 24.726 3.368 1.00 45.47 303 SER A CA 1
ATOM 2282 C C . SER A 1 303 ? 43.536 25.306 3.499 1.00 45.47 303 SER A C 1
ATOM 2284 O O . SER A 1 303 ? 42.647 24.901 2.756 1.00 45.47 303 SER A O 1
ATOM 2286 N N . GLN A 1 304 ? 43.300 26.279 4.390 1.00 45.91 304 GLN A N 1
ATOM 2287 C CA . GLN A 1 304 ? 41.955 26.850 4.613 1.00 45.91 304 GLN A CA 1
ATOM 2288 C C . GLN A 1 304 ? 41.674 28.175 3.882 1.00 45.91 304 GLN A C 1
ATOM 2290 O O . GLN A 1 304 ? 40.518 28.569 3.762 1.00 45.91 304 GLN A O 1
ATOM 2295 N N . THR A 1 305 ? 42.678 28.840 3.305 1.00 45.69 305 THR A N 1
ATOM 2296 C CA . THR A 1 305 ? 42.465 30.130 2.615 1.00 45.69 305 THR A CA 1
ATOM 2297 C C . THR A 1 305 ? 41.847 29.987 1.215 1.00 45.69 305 THR A C 1
ATOM 2299 O O . THR A 1 305 ? 41.253 30.939 0.719 1.00 45.69 305 THR A O 1
ATOM 2302 N N . SER A 1 306 ? 41.909 28.808 0.586 1.00 47.94 306 SER A N 1
ATOM 2303 C CA . SER A 1 306 ? 41.380 28.598 -0.776 1.00 47.94 306 SER A CA 1
ATOM 2304 C C . SER A 1 306 ? 39.932 28.098 -0.836 1.00 47.94 306 SER A C 1
ATOM 2306 O O . SER A 1 306 ? 39.336 28.163 -1.903 1.00 47.94 306 SER A O 1
ATOM 2308 N N . GLN A 1 307 ? 39.359 27.610 0.273 1.00 48.16 307 GLN A N 1
ATOM 2309 C CA . GLN A 1 307 ? 37.980 27.089 0.306 1.00 48.16 307 GLN A CA 1
ATOM 2310 C C . GLN A 1 307 ? 36.952 28.113 0.811 1.00 48.16 307 GLN A C 1
ATOM 2312 O O . GLN A 1 307 ? 35.779 28.010 0.475 1.00 48.16 307 GLN A O 1
ATOM 2317 N N . GLN A 1 308 ? 37.368 29.132 1.576 1.00 50.34 308 GLN A N 1
ATOM 2318 C CA . GLN A 1 308 ? 36.450 30.189 2.027 1.00 50.34 308 GLN A CA 1
ATOM 2319 C C . GLN A 1 308 ? 36.129 31.210 0.922 1.00 50.34 308 GLN A C 1
ATOM 2321 O O . GLN A 1 308 ? 35.026 31.757 0.891 1.00 50.34 308 GLN A O 1
ATOM 2326 N N . THR A 1 309 ? 37.054 31.447 -0.014 1.00 51.44 309 THR A N 1
ATOM 2327 C CA . THR A 1 309 ? 36.839 32.349 -1.157 1.00 51.44 309 THR A CA 1
ATOM 2328 C C . THR A 1 309 ? 35.950 31.737 -2.237 1.00 51.44 309 THR A C 1
ATOM 2330 O O . THR A 1 309 ? 35.159 32.470 -2.826 1.00 51.44 309 THR A O 1
ATOM 2333 N N . SER A 1 310 ? 36.009 30.417 -2.460 1.00 55.28 310 SER A N 1
ATOM 2334 C CA . SER A 1 310 ? 35.101 29.727 -3.389 1.00 55.28 310 SER A CA 1
ATOM 2335 C C . SER A 1 310 ? 33.662 29.746 -2.875 1.00 55.28 310 SER A C 1
ATOM 2337 O O . SER A 1 310 ? 32.778 30.221 -3.576 1.00 55.28 310 SER A O 1
ATOM 2339 N N . THR A 1 311 ? 33.434 29.407 -1.600 1.00 62.66 311 THR A N 1
ATOM 2340 C CA . THR A 1 311 ? 32.082 29.435 -1.014 1.00 62.66 311 THR A CA 1
ATOM 2341 C C . THR A 1 311 ? 31.466 30.833 -0.978 1.00 62.66 311 THR A C 1
ATOM 2343 O O . THR A 1 311 ? 30.256 30.977 -1.111 1.00 62.66 311 THR A O 1
ATOM 2346 N N . GLN A 1 312 ? 32.272 31.886 -0.810 1.00 65.81 312 GLN A N 1
ATOM 2347 C CA . GLN A 1 312 ? 31.757 33.257 -0.808 1.00 65.81 312 GLN A CA 1
ATOM 2348 C C . GLN A 1 312 ? 31.420 33.752 -2.224 1.00 65.81 312 GLN A C 1
ATOM 2350 O O . GLN A 1 312 ? 30.453 34.496 -2.391 1.00 65.81 312 GLN A O 1
ATOM 2355 N N . ALA A 1 313 ? 32.180 33.321 -3.236 1.00 67.19 313 ALA A N 1
ATOM 2356 C CA . ALA A 1 313 ? 31.884 33.600 -4.640 1.00 67.19 313 ALA A CA 1
ATOM 2357 C C . ALA A 1 313 ? 30.619 32.863 -5.112 1.00 67.19 313 ALA A C 1
ATOM 2359 O O . ALA A 1 313 ? 29.773 33.471 -5.767 1.00 67.19 313 ALA A O 1
ATOM 2360 N N . ASP A 1 314 ? 30.441 31.605 -4.700 1.00 75.12 314 ASP A N 1
ATOM 2361 C CA . ASP A 1 314 ? 29.255 30.804 -5.023 1.00 75.12 314 ASP A CA 1
ATOM 2362 C C . ASP A 1 314 ? 27.983 31.402 -4.398 1.00 75.12 314 ASP A C 1
ATOM 2364 O O . ASP A 1 314 ? 26.951 31.525 -5.055 1.00 75.12 314 ASP A O 1
ATOM 2368 N N . VAL A 1 315 ? 28.061 31.877 -3.149 1.00 76.12 315 VAL A N 1
ATOM 2369 C CA . VAL A 1 315 ? 26.933 32.547 -2.475 1.00 76.12 315 VAL A CA 1
ATOM 2370 C C . VAL A 1 315 ? 26.589 33.889 -3.133 1.00 76.12 315 VAL A C 1
ATOM 2372 O O . VAL A 1 315 ? 25.413 34.243 -3.226 1.00 76.12 315 VAL A O 1
ATOM 2375 N N . ALA A 1 316 ? 27.583 34.638 -3.621 1.00 79.12 316 ALA A N 1
ATOM 2376 C CA . ALA A 1 316 ? 27.334 35.875 -4.359 1.00 79.12 316 ALA A CA 1
ATOM 2377 C C . ALA A 1 316 ? 26.656 35.606 -5.715 1.00 79.12 316 ALA A C 1
ATOM 2379 O O . ALA A 1 316 ? 25.709 36.308 -6.063 1.00 79.12 316 ALA A O 1
ATOM 2380 N N . ALA A 1 317 ? 27.083 34.562 -6.434 1.00 80.81 317 ALA A N 1
ATOM 2381 C CA . ALA A 1 317 ? 26.475 34.155 -7.701 1.00 80.81 317 ALA A CA 1
ATOM 2382 C C . ALA A 1 317 ? 25.016 33.699 -7.525 1.00 80.81 317 ALA A C 1
ATOM 2384 O O . ALA A 1 317 ? 24.142 34.129 -8.277 1.00 80.81 317 ALA A O 1
ATOM 2385 N N . LEU A 1 318 ? 24.733 32.906 -6.485 1.00 81.88 318 LEU A N 1
ATOM 2386 C CA . LEU A 1 318 ? 23.372 32.472 -6.150 1.00 81.88 318 LEU A CA 1
ATOM 2387 C C . LEU A 1 318 ? 22.459 33.649 -5.792 1.00 81.88 318 LEU A C 1
ATOM 2389 O O . LEU A 1 318 ? 21.291 33.657 -6.168 1.00 81.88 318 LEU A O 1
ATOM 2393 N N . LYS A 1 319 ? 22.984 34.668 -5.101 1.00 87.44 319 LYS A N 1
ATOM 2394 C CA . LYS A 1 319 ? 22.210 35.870 -4.776 1.00 87.44 319 LYS A CA 1
ATOM 2395 C C . LYS A 1 319 ? 21.830 36.657 -6.031 1.00 87.44 319 LYS A C 1
ATOM 2397 O O . LYS A 1 319 ? 20.680 37.052 -6.164 1.00 87.44 319 LYS A O 1
ATOM 2402 N N . THR A 1 320 ? 22.762 36.827 -6.969 1.00 90.00 320 THR A N 1
ATOM 2403 C CA . THR A 1 320 ? 22.467 37.477 -8.255 1.00 90.00 320 THR A CA 1
ATOM 2404 C C . THR A 1 320 ? 21.419 36.702 -9.054 1.00 90.00 320 THR A C 1
ATOM 2406 O O . THR A 1 320 ? 20.509 37.316 -9.602 1.00 90.00 320 THR A O 1
ATOM 2409 N N . GLN A 1 321 ? 21.493 35.368 -9.069 1.00 82.94 321 GLN A N 1
ATOM 2410 C CA . GLN A 1 321 ? 20.474 34.534 -9.715 1.00 82.94 321 GLN A CA 1
ATOM 2411 C C . GLN A 1 321 ? 19.102 34.655 -9.041 1.00 82.94 321 GLN A C 1
ATOM 2413 O O . GLN A 1 321 ? 18.085 34.674 -9.729 1.00 82.94 321 GLN A O 1
ATOM 2418 N N . LEU A 1 322 ? 19.056 34.762 -7.710 1.00 86.88 322 LEU A N 1
ATOM 2419 C CA . LEU A 1 322 ? 17.806 34.943 -6.973 1.00 86.88 322 LEU A CA 1
ATOM 2420 C C . LEU A 1 322 ? 17.160 36.303 -7.277 1.00 86.88 322 LEU A C 1
ATOM 2422 O O . LEU A 1 322 ? 15.949 36.372 -7.482 1.00 86.88 322 LEU A O 1
ATOM 2426 N N . ASP A 1 323 ? 17.963 37.368 -7.340 1.00 91.06 323 ASP A N 1
ATOM 2427 C CA . ASP A 1 323 ? 17.491 38.716 -7.670 1.00 91.06 323 ASP A CA 1
ATOM 2428 C C . ASP A 1 323 ? 16.968 38.775 -9.121 1.00 91.06 323 ASP A C 1
ATOM 2430 O O . ASP A 1 323 ? 15.919 39.365 -9.383 1.00 91.06 323 ASP A O 1
ATOM 2434 N N . GLU A 1 324 ? 17.641 38.100 -10.061 1.00 92.38 324 GLU A N 1
ATOM 2435 C CA . GLU A 1 324 ? 17.189 37.987 -11.454 1.00 92.38 324 GLU A CA 1
ATOM 2436 C C . GLU A 1 324 ? 15.878 37.201 -11.568 1.00 92.38 324 GLU A C 1
ATOM 2438 O O . GLU A 1 324 ? 14.940 37.653 -12.226 1.00 92.38 324 GLU A O 1
ATOM 2443 N N . LEU A 1 325 ? 15.772 36.058 -10.885 1.00 86.75 325 LEU A N 1
ATOM 2444 C CA . LEU A 1 325 ? 14.560 35.243 -10.913 1.00 86.75 325 LEU A CA 1
ATOM 2445 C C . LEU A 1 325 ? 13.377 35.975 -10.263 1.00 86.75 325 LEU A C 1
ATOM 2447 O O . LEU A 1 325 ? 12.261 35.909 -10.772 1.00 86.75 325 LEU A O 1
ATOM 2451 N N . THR A 1 326 ? 13.629 36.734 -9.193 1.00 90.62 326 THR A N 1
ATOM 2452 C CA . THR A 1 326 ? 12.618 37.581 -8.541 1.00 90.62 326 THR A CA 1
ATOM 2453 C C . THR A 1 326 ? 12.116 38.665 -9.496 1.00 90.62 326 THR A C 1
ATOM 2455 O O . THR A 1 326 ? 10.909 38.815 -9.666 1.00 90.62 326 THR A O 1
ATOM 2458 N N . ALA A 1 327 ? 13.018 39.348 -10.209 1.00 90.50 327 ALA A N 1
ATOM 2459 C CA . ALA A 1 327 ? 12.640 40.358 -11.198 1.00 90.50 327 ALA A CA 1
ATOM 2460 C C . ALA A 1 327 ? 11.850 39.772 -12.387 1.00 90.50 327 ALA A C 1
ATOM 2462 O O . ALA A 1 327 ? 10.968 40.431 -12.942 1.00 90.50 327 ALA A O 1
ATOM 2463 N N . VAL A 1 328 ? 12.145 38.530 -12.790 1.00 93.75 328 VAL A N 1
ATOM 2464 C CA . VAL A 1 328 ? 11.380 37.824 -13.830 1.00 93.75 328 VAL A CA 1
ATOM 2465 C C . VAL A 1 328 ? 9.972 37.484 -13.343 1.00 93.75 328 VAL A C 1
ATOM 2467 O O . VAL A 1 328 ? 9.015 37.690 -14.088 1.00 93.75 328 VAL A O 1
ATOM 2470 N N . VAL A 1 329 ? 9.830 37.007 -12.104 1.00 90.56 329 VAL A N 1
ATOM 2471 C CA . VAL A 1 329 ? 8.524 36.675 -11.514 1.00 90.56 329 VAL A CA 1
ATOM 2472 C C . VAL A 1 329 ? 7.658 37.923 -11.344 1.00 90.56 329 VAL A C 1
ATOM 2474 O O . VAL A 1 329 ? 6.482 37.897 -11.700 1.00 90.56 329 VAL A O 1
ATOM 2477 N N . GLU A 1 330 ? 8.227 39.037 -10.879 1.00 91.12 330 GLU A N 1
ATOM 2478 C CA . GLU A 1 330 ? 7.502 40.312 -10.782 1.00 91.12 330 GLU A CA 1
ATOM 2479 C C . GLU A 1 330 ? 6.990 40.774 -12.153 1.00 91.12 330 GLU A C 1
ATOM 2481 O O . GLU A 1 330 ? 5.816 41.114 -12.291 1.00 91.12 330 GLU A O 1
ATOM 2486 N N . ARG A 1 331 ? 7.824 40.676 -13.197 1.00 89.44 331 ARG A N 1
ATOM 2487 C CA . ARG A 1 331 ? 7.418 41.011 -14.570 1.00 89.44 331 ARG A CA 1
ATOM 2488 C C . ARG A 1 331 ? 6.322 40.086 -15.106 1.00 89.44 331 ARG A C 1
ATOM 2490 O O . ARG A 1 331 ? 5.463 40.533 -15.862 1.00 89.44 331 ARG A O 1
ATOM 2497 N N . GLN A 1 332 ? 6.354 38.800 -14.759 1.00 89.19 332 GLN A N 1
ATOM 2498 C CA . GLN A 1 332 ? 5.302 37.860 -15.152 1.00 89.19 332 GLN A CA 1
ATOM 2499 C C . GLN A 1 332 ? 3.976 38.172 -14.459 1.00 89.19 332 GLN A C 1
ATOM 2501 O O . GLN A 1 332 ? 2.942 38.139 -15.118 1.00 89.19 332 GLN A O 1
ATOM 2506 N N . ASN A 1 333 ? 4.000 38.522 -13.172 1.00 88.75 333 ASN A N 1
ATOM 2507 C CA . ASN A 1 333 ? 2.790 38.920 -12.454 1.00 88.75 333 ASN A CA 1
ATOM 2508 C C . ASN A 1 333 ? 2.178 40.202 -13.033 1.00 88.75 333 ASN A C 1
ATOM 2510 O O . ASN A 1 333 ? 0.972 40.244 -13.247 1.00 88.75 333 ASN A O 1
ATOM 2514 N N . GLU A 1 334 ? 2.998 41.200 -13.372 1.00 91.69 334 GLU A N 1
ATOM 2515 C CA . GLU A 1 334 ? 2.523 42.432 -14.020 1.00 91.69 334 GLU A CA 1
ATOM 2516 C C . GLU A 1 334 ? 1.909 42.152 -15.406 1.00 91.69 334 GLU A C 1
ATOM 2518 O O . GLU A 1 334 ? 0.873 42.711 -15.770 1.00 91.69 334 GLU A O 1
ATOM 2523 N N . LEU A 1 335 ? 2.492 41.221 -16.174 1.00 91.81 335 LEU A N 1
ATOM 2524 C CA . LEU A 1 335 ? 1.930 40.798 -17.459 1.00 91.81 335 LEU A CA 1
ATOM 2525 C C . LEU A 1 335 ? 0.586 40.072 -17.293 1.00 91.81 335 LEU A C 1
ATOM 2527 O O . LEU A 1 335 ? -0.319 40.285 -18.098 1.00 91.81 335 LEU A O 1
ATOM 2531 N N . LEU A 1 336 ? 0.449 39.225 -16.270 1.00 90.81 336 LEU A N 1
ATOM 2532 C CA . LEU A 1 336 ? -0.806 38.532 -15.969 1.00 90.81 336 LEU A CA 1
ATOM 2533 C C . LEU A 1 336 ? -1.903 39.515 -15.554 1.00 90.81 336 LEU A C 1
ATOM 2535 O O . LEU A 1 336 ? -3.034 39.383 -16.013 1.00 90.81 336 LEU A O 1
ATOM 2539 N N . GLU A 1 337 ? -1.567 40.524 -14.752 1.00 90.81 337 GLU A N 1
ATOM 2540 C CA . GLU A 1 337 ? -2.505 41.576 -14.352 1.00 90.81 337 GLU A CA 1
ATOM 2541 C C . GLU A 1 337 ? -2.984 42.386 -15.568 1.00 90.81 337 GLU A C 1
ATOM 2543 O O . GLU A 1 337 ? -4.186 42.574 -15.754 1.00 90.81 337 GLU A O 1
ATOM 2548 N N . SER A 1 338 ? -2.073 42.742 -16.481 1.00 85.38 338 SER A N 1
ATOM 2549 C CA . SER A 1 338 ? -2.422 43.400 -17.749 1.00 85.38 338 SER A CA 1
ATOM 2550 C C . SER A 1 338 ? -3.305 42.529 -18.655 1.00 85.38 338 SER A C 1
ATOM 2552 O O . SER A 1 338 ? -4.244 43.029 -19.284 1.00 85.38 338 SER A O 1
ATOM 2554 N N . GLN A 1 339 ? -3.039 41.221 -18.730 1.00 89.69 339 GLN A N 1
ATOM 2555 C CA . GLN A 1 339 ? -3.881 40.290 -19.486 1.00 89.69 339 GLN A CA 1
ATOM 2556 C C . GLN A 1 339 ? -5.276 40.182 -18.876 1.00 89.69 339 GLN A C 1
ATOM 2558 O O . GLN A 1 339 ? -6.260 40.169 -19.613 1.00 89.69 339 GLN A O 1
ATOM 2563 N N . GLN A 1 340 ? -5.367 40.142 -17.548 1.00 90.00 340 GLN A N 1
ATOM 2564 C CA . GLN A 1 340 ? -6.639 40.081 -16.846 1.00 90.00 340 GLN A CA 1
ATOM 2565 C C . GLN A 1 340 ? -7.466 41.353 -17.068 1.00 90.00 340 GLN A C 1
ATOM 2567 O O . GLN A 1 340 ? -8.639 41.250 -17.417 1.00 90.00 340 GLN A O 1
ATOM 2572 N N . GLU A 1 341 ? -6.847 42.533 -16.999 1.00 90.88 341 GLU A N 1
ATOM 2573 C CA . GLU A 1 341 ? -7.516 43.802 -17.312 1.00 90.88 341 GLU A CA 1
ATOM 2574 C C . GLU A 1 341 ? -8.005 43.850 -18.771 1.00 90.88 341 GLU A C 1
ATOM 2576 O O . GLU A 1 341 ? -9.124 44.285 -19.051 1.00 90.88 341 GLU A O 1
ATOM 2581 N N . THR A 1 342 ? -7.204 43.333 -19.707 1.00 89.56 342 THR A N 1
ATOM 2582 C CA . THR A 1 342 ? -7.585 43.251 -21.126 1.00 89.56 342 THR A CA 1
ATOM 2583 C C . THR A 1 342 ? -8.770 42.304 -21.334 1.00 89.56 342 THR A C 1
ATOM 2585 O O . THR A 1 342 ? -9.689 42.607 -22.096 1.00 89.56 342 THR A O 1
ATOM 2588 N N . ILE A 1 343 ? -8.774 41.157 -20.649 1.00 91.00 343 ILE A N 1
ATOM 2589 C CA . ILE A 1 343 ? -9.885 40.199 -20.683 1.00 91.00 343 ILE A CA 1
ATOM 2590 C C . ILE A 1 343 ? -11.152 40.842 -20.113 1.00 91.00 343 ILE A C 1
ATOM 2592 O O . ILE A 1 343 ? -12.216 40.714 -20.718 1.00 91.00 343 ILE A O 1
ATOM 2596 N N . ASP A 1 344 ? -11.050 41.578 -19.009 1.00 90.50 344 ASP A N 1
ATOM 2597 C CA . ASP A 1 344 ? -12.192 42.260 -18.400 1.00 90.50 344 ASP A CA 1
ATOM 2598 C C . ASP A 1 344 ? -12.758 43.364 -19.309 1.00 90.50 344 ASP A C 1
ATOM 2600 O O . ASP A 1 344 ? -13.980 43.483 -19.438 1.00 90.50 344 ASP A O 1
ATOM 2604 N N . GLN A 1 345 ? -11.902 44.114 -20.015 1.00 88.25 345 GLN A N 1
ATOM 2605 C CA . GLN A 1 345 ? -12.333 45.063 -21.051 1.00 88.25 345 GLN A CA 1
ATOM 2606 C C . GLN A 1 345 ? -13.064 44.369 -22.204 1.00 88.25 345 GLN A C 1
ATOM 2608 O O . GLN A 1 345 ? -14.154 44.800 -22.581 1.00 88.25 345 GLN A O 1
ATOM 2613 N N . LEU A 1 346 ? -12.522 43.264 -22.723 1.00 88.69 346 LEU A N 1
ATOM 2614 C CA . LEU A 1 346 ? -13.162 42.494 -23.795 1.00 88.69 346 LEU A CA 1
ATOM 2615 C C . LEU A 1 346 ? -14.513 41.915 -23.354 1.00 88.69 346 LEU A C 1
ATOM 2617 O O . LEU A 1 346 ? -15.467 41.904 -24.131 1.00 88.69 346 LEU A O 1
ATOM 2621 N N . ILE A 1 347 ? -14.621 41.462 -22.101 1.00 89.75 347 ILE A N 1
ATOM 2622 C CA . ILE A 1 347 ? -15.882 40.989 -21.516 1.00 89.75 347 ILE A CA 1
ATOM 2623 C C . ILE A 1 347 ? -16.887 42.141 -21.389 1.00 89.75 347 ILE A C 1
ATOM 2625 O O . ILE A 1 347 ? -18.073 41.941 -21.662 1.00 89.75 347 ILE A O 1
ATOM 2629 N N . ALA A 1 348 ? -16.443 43.337 -20.993 1.00 85.00 348 ALA A N 1
ATOM 2630 C CA . ALA A 1 348 ? -17.297 44.517 -20.898 1.00 85.00 348 ALA A CA 1
ATOM 2631 C C . ALA A 1 348 ? -17.818 44.961 -22.276 1.00 85.00 348 ALA A C 1
ATOM 2633 O O . ALA A 1 348 ? -19.024 45.165 -22.427 1.00 85.00 348 ALA A O 1
ATOM 2634 N N . GLU A 1 349 ? -16.958 45.005 -23.296 1.00 84.75 349 GLU A N 1
ATOM 2635 C CA . GLU A 1 349 ? -17.351 45.334 -24.673 1.00 84.75 349 GLU A CA 1
ATOM 2636 C C . GLU A 1 349 ? -18.304 44.288 -25.272 1.00 84.75 349 GLU A C 1
ATOM 2638 O O . GLU A 1 349 ? -19.315 44.642 -25.882 1.00 84.75 349 GLU A O 1
ATOM 2643 N N . LEU A 1 350 ? -18.064 42.993 -25.030 1.00 82.69 350 LEU A N 1
ATOM 2644 C CA . LEU A 1 350 ? -18.992 41.918 -25.415 1.00 82.69 350 LEU A CA 1
ATOM 2645 C C . LEU A 1 350 ? -20.354 42.030 -24.719 1.00 82.69 350 LEU A C 1
ATOM 2647 O O . LEU A 1 350 ? -21.365 41.559 -25.247 1.00 82.69 350 LEU A O 1
ATOM 2651 N N . ARG A 1 351 ? -20.391 42.621 -23.522 1.00 78.25 351 ARG A N 1
ATOM 2652 C CA . ARG A 1 351 ? -21.616 42.805 -22.744 1.00 78.25 351 ARG A CA 1
ATOM 2653 C C . ARG A 1 351 ? -22.405 44.036 -23.187 1.00 78.25 351 ARG A C 1
ATOM 2655 O O . ARG A 1 351 ? -23.631 43.962 -23.192 1.00 78.25 351 ARG A O 1
ATOM 2662 N N . GLU A 1 352 ? -21.740 45.120 -23.584 1.00 75.56 352 GLU A N 1
ATOM 2663 C CA . GLU A 1 352 ? -22.389 46.309 -24.159 1.00 75.56 352 GLU A CA 1
ATOM 2664 C C . GLU A 1 352 ? -22.821 46.103 -25.616 1.00 75.56 352 GLU A C 1
ATOM 2666 O O . GLU A 1 352 ? -23.906 46.538 -25.984 1.00 75.56 352 GLU A O 1
ATOM 2671 N N . GLY A 1 353 ? -22.065 45.351 -26.423 1.00 66.62 353 GLY A N 1
ATOM 2672 C CA . GLY A 1 353 ? -22.432 45.024 -27.810 1.00 66.62 353 GLY A CA 1
ATOM 2673 C C . GLY A 1 353 ? -23.625 44.065 -27.965 1.00 66.62 353 GLY A C 1
ATOM 2674 O O . GLY A 1 353 ? -23.992 43.717 -29.087 1.00 66.62 353 GLY A O 1
ATOM 2675 N N . ARG A 1 354 ? -24.218 43.605 -26.853 1.00 56.94 354 ARG A N 1
ATOM 2676 C CA . ARG A 1 354 ? -25.367 42.683 -26.813 1.00 56.94 354 ARG A CA 1
ATOM 2677 C C . ARG A 1 354 ? -26.670 43.340 -26.318 1.00 56.94 354 ARG A C 1
ATOM 2679 O O . ARG A 1 354 ? -27.678 42.639 -26.209 1.00 56.94 354 ARG A O 1
ATOM 2686 N N . ALA A 1 355 ? -26.657 44.639 -26.014 1.00 45.78 355 ALA A N 1
ATOM 2687 C CA . ALA A 1 355 ? -27.844 45.457 -25.734 1.00 45.78 355 ALA A CA 1
ATOM 2688 C C . ALA A 1 355 ? -28.221 46.284 -26.970 1.00 45.78 355 ALA A C 1
ATOM 2690 O O . ALA A 1 355 ? -29.441 46.478 -27.180 1.00 45.78 355 ALA A O 1
#

Sequence (355 aa):
MEVPSLVRNVLGGEEIEASVNLGDEDTVYLTGSRTLLYRAEGLLSDEKVEEFTHDVERLDVKEGRRKTKFVLEYVDGTETFTVPGNRADPVLELLLTGVLRAADVTAPDETLAGVFRFSELAVIVTETSVVKHIGADVWTDDYEVYAFADLTHLSFDRGSVATEIVIEIDGHPRRIKTPNDDARKVQQVLEKAVFHYYGVSSLEQLNAEIAPTEDAADAGGTARQSRSDIEIGDGIDPLVTDSDESDDEQSGATQSTQSQPSSTQSRTTQSDAATADAATSQSGSGSSGTSQQASGSEAQSSSQTSQQTSTQADVAALKTQLDELTAVVERQNELLESQQETIDQLIAELREGRA

Foldseek 3Di:
DDDDPVVVVVCVPWDFDDKDDQPPRWIWTDTQFWIKTWDDDDPPDHTDIDIGGLQFFFWAWAADPFKIKIWTQHPVGIDIDIGTNVRVFVVVQRSVLNNCVVVVNDDSPKGWLGWDDDQQWIWTHILFWIKIAGGNGGPDVRIDIGGLVQFQAWDWDDDPAWIWTWTAGVNRTDTDTHGPVCSVVVVVSNCVSSCNNVVHDDRVVSNVVRHPDPVVVPDPDDDPPPPPDDDPDPDDDDDDDDDDDDDDDDDDDDDDDDDDDDDDDDDDDDYDDDDDDDDDDDDDDDDDDDDDDDDDDDDDDDPPPVVVVVVVVVVVVVVVVVVVVVVVVVVVVVVVVVVVVVVVVVVVVVVVVVD

pLDDT: mean 75.24, std 23.68, range [26.61, 96.94]

InterPro domains:
  IPR055539 Domain of unknown function DUF7115 [PF23428] (1-106)